Protein AF-A0A1Q9D560-F1 (afdb_monomer_lite)

pLDDT: mean 71.32, std 18.66, range [37.59, 98.19]

Secondary structure (DSSP, 8-state):
---------TT----------SB---STT----S-B--------HHHHHHHHHH-HHHHHHHS-HHHHHHHHHHHHHHHHHHHHHHHHTS-GGG-----SHHHHHHHHHHHHTT-----TT-TTS--TT-SS--HHHHHHHHHHHHHHHHHHHHHHHHHHHHHT----SSTHHHHHHHHHHHHHHHHHHHHHHHHHHHHHHHHHHHHHHHHHHHHHHHHHHHHHHHHHH--S----------HHHHHHHHHHHHHHHHHHHHHHHTT-PPP-PPPPP---S--SSS------------PPP------------PPPS---------------------------

InterPro domains:
  IPR016449 Potassium channel, inwardly rectifying, Kir [PTHR11767] (24-167)
  IPR040445 Potassium channel, inwardly rectifying, transmembrane domain [PF01007] (33-165)

Sequence (344 aa):
MEMVQPMQSPFDVASEGQVKRFIERGRTVAQSTGRINVRRIRTNHHTWWASFWSDPFHSVIHHSTIKIMAFFCASYLFTHLLFSLVYYMVDESCDLQIKSLLDAMYLSLEVGMTIGWGLPGSPYMKQRGARHGCFSGVGIVYLHTLTMSMQNALMIGLIYCRMSRGTSSGPLLAADRVWSGLMDALFYQHLQGLTKEYERLVQEKADLAKLFSDASSVVLHEEAVLDREGAGSVISHKDEVDVHDVQKVLSVRRQTSFARDLEKMNQDEPPNLPKGEHVTKAHRDSLDHGKGEQLDDDTPPDWGRGSTDEENVQPPDSVRAWPWGEAGTKANPETMKAQGGEHG

Radius of gyration: 40.16 Å; chains: 1; bounding box: 110×89×108 Å

Structure (mmCIF, N/CA/C/O backbone):
data_AF-A0A1Q9D560-F1
#
_entry.id   AF-A0A1Q9D560-F1
#
loop_
_atom_site.group_PDB
_atom_site.id
_atom_site.type_symbol
_atom_site.label_atom_id
_atom_site.label_alt_id
_atom_site.label_comp_id
_atom_site.label_asym_id
_atom_site.label_entity_id
_atom_site.label_seq_id
_atom_site.pdbx_PDB_ins_code
_atom_site.Cartn_x
_atom_site.Cartn_y
_atom_site.Cartn_z
_atom_site.occupancy
_atom_site.B_iso_or_equiv
_atom_site.auth_seq_id
_atom_site.auth_comp_id
_atom_site.auth_asym_id
_atom_site.auth_atom_id
_atom_site.pdbx_PDB_model_num
ATOM 1 N N . MET A 1 1 ? -3.355 -43.482 59.350 1.00 46.75 1 MET A N 1
ATOM 2 C CA . MET A 1 1 ? -3.114 -42.504 58.269 1.00 46.75 1 MET A CA 1
ATOM 3 C C . MET A 1 1 ? -4.467 -42.245 57.626 1.00 46.75 1 MET A C 1
ATOM 5 O O . MET A 1 1 ? -4.864 -42.961 56.718 1.00 46.75 1 MET A O 1
ATOM 9 N N . GLU A 1 2 ? -5.242 -41.339 58.222 1.00 44.81 2 GLU A N 1
ATOM 10 C CA . GLU A 1 2 ? -6.565 -40.959 57.720 1.00 44.81 2 GLU A CA 1
ATOM 11 C C . GLU A 1 2 ? -6.395 -39.945 56.591 1.00 44.81 2 GLU A C 1
ATOM 13 O O . GLU A 1 2 ? -5.733 -38.919 56.752 1.00 44.81 2 GLU A O 1
ATOM 18 N N . MET A 1 3 ? -6.955 -40.271 55.428 1.00 49.34 3 MET A N 1
ATOM 19 C CA . MET A 1 3 ? -7.017 -39.379 54.279 1.00 49.34 3 MET A CA 1
ATOM 20 C C . MET A 1 3 ? -8.044 -38.279 54.559 1.00 49.34 3 MET A C 1
ATOM 22 O O . MET A 1 3 ? -9.249 -38.522 54.529 1.00 49.34 3 MET A O 1
ATOM 26 N N . VAL A 1 4 ? -7.553 -37.069 54.826 1.00 66.06 4 VAL A N 1
ATOM 27 C CA . VAL A 1 4 ? -8.362 -35.848 54.894 1.00 66.06 4 VAL A CA 1
ATOM 28 C C . VAL A 1 4 ? -8.895 -35.563 53.491 1.00 66.06 4 VAL A C 1
ATOM 30 O O . VAL A 1 4 ? -8.133 -35.222 52.586 1.00 66.06 4 VAL A O 1
ATOM 33 N N . GLN A 1 5 ? -10.200 -35.752 53.291 1.00 61.09 5 GLN A N 1
ATOM 34 C CA . GLN A 1 5 ? -10.853 -35.395 52.036 1.00 61.09 5 GLN A CA 1
ATOM 35 C C . GLN A 1 5 ? -10.831 -33.867 51.857 1.00 61.09 5 GLN A C 1
ATOM 37 O O . GLN A 1 5 ? -11.140 -33.144 52.809 1.00 61.09 5 GLN A O 1
ATOM 42 N N . PRO A 1 6 ? -10.478 -33.354 50.664 1.00 61.06 6 PRO A N 1
ATOM 43 C CA . PRO A 1 6 ? -10.523 -31.928 50.395 1.00 61.06 6 PRO A CA 1
ATOM 44 C C . PRO A 1 6 ? -11.974 -31.454 50.465 1.00 61.06 6 PRO A C 1
ATOM 46 O O . PRO A 1 6 ? -12.855 -31.965 49.775 1.00 61.06 6 PRO A O 1
ATOM 49 N N . MET A 1 7 ? -12.196 -30.473 51.334 1.00 54.06 7 MET A N 1
ATOM 50 C CA . MET A 1 7 ? -13.447 -29.758 51.532 1.00 54.06 7 MET A CA 1
ATOM 51 C C . MET A 1 7 ? -13.916 -29.187 50.186 1.00 54.06 7 MET A C 1
ATOM 53 O O . MET A 1 7 ? -13.404 -28.174 49.711 1.00 54.06 7 MET A O 1
ATOM 57 N N . GLN A 1 8 ? -14.855 -29.881 49.538 1.00 51.34 8 GLN A N 1
ATOM 58 C CA . GLN A 1 8 ? -15.513 -29.405 48.327 1.00 51.34 8 GLN A CA 1
ATOM 59 C C . GLN A 1 8 ? -16.285 -28.135 48.687 1.00 51.34 8 GLN A C 1
ATOM 61 O O . GLN A 1 8 ? -17.192 -28.162 49.520 1.00 51.34 8 GLN A O 1
ATOM 66 N N . SER A 1 9 ? -15.878 -27.000 48.113 1.00 55.66 9 SER A N 1
ATOM 67 C CA . SER A 1 9 ? -16.533 -25.724 48.380 1.00 55.66 9 SER A CA 1
ATOM 68 C C . SER A 1 9 ? -17.974 -25.773 47.847 1.00 55.66 9 SER A C 1
ATOM 70 O O . SER A 1 9 ? -18.155 -26.079 46.668 1.00 55.66 9 SER A O 1
ATOM 72 N N . PRO A 1 10 ? -18.997 -25.447 48.652 1.00 53.41 10 PRO A N 1
ATOM 73 C CA . PRO A 1 10 ? -20.411 -25.604 48.293 1.00 53.41 10 PRO A CA 1
ATOM 74 C C . PRO A 1 10 ? -20.940 -24.553 47.290 1.00 53.41 10 PRO A C 1
ATOM 76 O O . PRO A 1 10 ? -22.127 -24.244 47.292 1.00 53.41 10 PRO A O 1
ATOM 79 N N . PHE A 1 11 ? -20.085 -23.983 46.435 1.00 58.78 11 PHE A N 1
ATOM 80 C CA . PHE A 1 11 ? -20.454 -22.888 45.526 1.00 58.78 11 PHE A CA 1
ATOM 81 C C . PHE A 1 11 ? -20.628 -23.274 44.055 1.00 58.78 11 PHE A C 1
ATOM 83 O O . PHE A 1 11 ? -20.991 -22.411 43.257 1.00 58.78 11 PHE A O 1
ATOM 90 N N . ASP A 1 12 ? -20.507 -24.551 43.698 1.00 45.66 12 ASP A N 1
ATOM 91 C CA . ASP A 1 12 ? -20.885 -25.033 42.364 1.00 45.66 12 ASP A CA 1
ATOM 92 C C . ASP A 1 12 ? -22.396 -25.319 42.298 1.00 45.66 12 ASP A C 1
ATOM 94 O O . ASP A 1 12 ? -22.854 -26.439 42.069 1.00 45.66 12 ASP A O 1
ATOM 98 N N . VAL A 1 13 ? -23.200 -24.277 42.532 1.00 56.41 13 VAL A N 1
ATOM 99 C CA . VAL A 1 13 ? -24.633 -24.293 42.222 1.00 56.41 13 VAL A CA 1
ATOM 100 C C . VAL A 1 13 ? -24.772 -24.124 40.713 1.00 56.41 13 VAL A C 1
ATOM 102 O O . VAL A 1 13 ? -24.411 -23.091 40.147 1.00 56.41 13 VAL A O 1
ATOM 105 N N . ALA A 1 14 ? -25.288 -25.170 40.075 1.00 46.84 14 ALA A N 1
ATOM 106 C CA . ALA A 1 14 ? -25.633 -25.230 38.665 1.00 46.84 14 ALA A CA 1
ATOM 107 C C . ALA A 1 14 ? -26.315 -23.938 38.169 1.00 46.84 14 ALA A C 1
ATOM 109 O O . ALA A 1 14 ? -27.267 -23.440 38.772 1.00 46.84 14 ALA A O 1
ATOM 110 N N . SER A 1 15 ? -25.830 -23.400 37.044 1.00 51.69 15 SER A N 1
ATOM 111 C CA . SER A 1 15 ? -26.335 -22.176 36.418 1.00 51.69 15 SER A CA 1
ATOM 112 C C . SER A 1 15 ? -27.672 -22.406 35.694 1.00 51.69 15 SER A C 1
ATOM 114 O O . SER A 1 15 ? -27.758 -22.308 34.467 1.00 51.69 15 SER A O 1
ATOM 116 N N . GLU A 1 16 ? -28.737 -22.717 36.425 1.00 52.12 16 GLU A N 1
ATOM 117 C CA . GLU A 1 16 ? -30.092 -22.652 35.879 1.00 52.12 16 GLU A CA 1
ATOM 118 C C . GLU A 1 16 ? -30.563 -21.191 35.840 1.00 52.12 16 GLU A C 1
ATOM 120 O O . GLU A 1 16 ? -30.724 -20.528 36.861 1.00 52.12 16 GLU A O 1
ATOM 125 N N . GLY A 1 17 ? -30.759 -20.670 34.626 1.00 57.41 17 GLY A N 1
ATOM 126 C CA . GLY A 1 17 ? -31.460 -19.407 34.390 1.00 57.41 17 GLY A CA 1
ATOM 127 C C . GLY A 1 17 ? -30.674 -18.154 34.769 1.00 57.41 17 GLY A C 1
ATOM 128 O O . GLY A 1 17 ? -31.117 -17.363 35.600 1.00 57.41 17 GLY A O 1
ATOM 129 N N . GLN A 1 18 ? -29.532 -17.914 34.118 1.00 64.62 18 GLN A N 1
ATOM 130 C CA . GLN A 1 18 ? -28.837 -16.632 34.231 1.00 64.62 18 GLN A CA 1
ATOM 131 C C . GLN A 1 18 ? -29.762 -15.509 33.721 1.00 64.62 18 GLN A C 1
ATOM 133 O O . GLN A 1 18 ? -29.899 -15.273 32.518 1.00 64.62 18 GLN A O 1
ATOM 138 N N . VAL A 1 19 ? -30.454 -14.839 34.645 1.00 72.31 19 VAL A N 1
ATOM 139 C CA . VAL A 1 19 ? -31.323 -13.698 34.346 1.00 72.31 19 VAL A CA 1
ATOM 140 C C . VAL A 1 19 ? -30.488 -12.684 33.569 1.00 72.31 19 VAL A C 1
ATOM 142 O O . VAL A 1 19 ? -29.481 -12.194 34.086 1.00 72.31 19 VAL A O 1
ATOM 145 N N . LYS A 1 20 ? -30.886 -12.370 32.328 1.00 73.62 20 LYS A N 1
ATOM 146 C CA . LYS A 1 20 ? -30.259 -11.305 31.531 1.00 73.62 20 LYS A CA 1
ATOM 147 C C . LYS A 1 20 ? -30.471 -9.974 32.245 1.00 73.62 20 LYS A C 1
ATOM 149 O O . LYS A 1 20 ? -31.481 -9.304 32.063 1.00 73.62 20 LYS A O 1
ATOM 154 N N . ARG A 1 21 ? -29.516 -9.609 33.092 1.00 76.38 21 ARG A N 1
ATOM 155 C CA . ARG A 1 21 ? -29.466 -8.310 33.760 1.00 76.38 21 ARG A CA 1
ATOM 156 C C . ARG A 1 21 ? -28.855 -7.284 32.812 1.00 76.38 21 ARG A C 1
ATOM 158 O O . ARG A 1 21 ? -28.025 -7.617 31.969 1.00 76.38 21 ARG A O 1
ATOM 165 N N . PHE A 1 22 ? -29.256 -6.027 32.987 1.00 82.62 22 PHE A N 1
ATOM 166 C CA . PHE A 1 22 ? -28.703 -4.896 32.239 1.00 82.62 22 PHE A CA 1
ATOM 167 C C . PHE A 1 22 ? -27.190 -4.735 32.475 1.00 82.62 22 PHE A C 1
ATOM 169 O O . PHE A 1 22 ? -26.445 -4.451 31.539 1.00 82.62 22 PHE A O 1
ATOM 176 N N . ILE A 1 23 ? -26.743 -4.976 33.716 1.00 82.94 23 ILE A N 1
ATOM 177 C CA . ILE A 1 23 ? -25.336 -4.961 34.132 1.00 82.94 23 ILE A CA 1
ATOM 178 C C . ILE A 1 23 ? -24.913 -6.382 34.504 1.00 82.94 23 ILE A C 1
ATOM 180 O O . ILE A 1 23 ? -25.491 -6.991 35.410 1.00 82.94 23 ILE A O 1
ATOM 184 N N . GLU A 1 24 ? -23.891 -6.895 33.826 1.00 76.06 24 GLU A N 1
ATOM 185 C CA . GLU A 1 24 ? -23.341 -8.223 34.086 1.00 76.06 24 GLU A CA 1
ATOM 186 C C . GLU A 1 24 ? -22.454 -8.206 35.346 1.00 76.06 24 GLU A C 1
ATOM 188 O O . GLU A 1 24 ? -21.404 -7.558 35.388 1.00 76.06 24 GLU A O 1
ATOM 193 N N . ARG A 1 25 ? -22.889 -8.930 36.385 1.00 76.50 25 ARG A N 1
ATOM 194 C CA . ARG A 1 25 ? -22.175 -9.126 37.659 1.00 76.50 25 ARG A CA 1
ATOM 195 C C . ARG A 1 25 ? -21.707 -10.580 37.745 1.00 76.50 25 ARG A C 1
ATOM 197 O O . ARG A 1 25 ? -22.314 -11.384 38.437 1.00 76.50 25 ARG A O 1
ATOM 204 N N . GLY A 1 26 ? -20.699 -10.926 36.946 1.00 63.44 26 GLY A N 1
ATOM 205 C CA . GLY A 1 26 ? -20.225 -12.308 36.783 1.00 63.44 26 GLY A CA 1
ATOM 206 C C . GLY A 1 26 ? -18.985 -12.680 37.600 1.00 63.44 26 GLY A C 1
ATOM 207 O O . GLY A 1 26 ? -18.525 -13.811 37.506 1.00 63.44 26 GLY A O 1
ATOM 208 N N . ARG A 1 27 ? -18.398 -11.749 38.366 1.00 66.06 27 ARG A N 1
ATOM 209 C CA . ARG A 1 27 ? -17.223 -12.040 39.206 1.00 66.06 27 ARG A CA 1
ATOM 210 C C . ARG A 1 27 ? -17.635 -12.489 40.605 1.00 66.06 27 ARG A C 1
ATOM 212 O O . ARG A 1 27 ? -18.692 -12.097 41.091 1.00 66.06 27 ARG A O 1
ATOM 219 N N . THR A 1 28 ? -16.749 -13.239 41.259 1.00 70.00 28 THR A N 1
ATOM 220 C CA . THR A 1 28 ? -16.878 -13.798 42.620 1.00 70.00 28 THR A CA 1
ATOM 221 C C . THR A 1 28 ? -17.307 -12.792 43.697 1.00 70.00 28 THR A C 1
ATOM 223 O O . THR A 1 28 ? -17.849 -13.195 44.715 1.00 70.00 28 THR A O 1
ATOM 226 N N . VAL A 1 29 ? -17.141 -11.485 43.460 1.00 74.69 29 VAL A N 1
ATOM 227 C CA . VAL A 1 29 ? -17.518 -10.396 44.388 1.00 74.69 29 VAL A CA 1
ATOM 228 C C . VAL A 1 29 ? -18.781 -9.633 43.937 1.00 74.69 29 VAL A C 1
ATOM 230 O O . VAL A 1 29 ? -19.007 -8.495 44.333 1.00 74.69 29 VAL A O 1
ATOM 233 N N . ALA A 1 30 ? -19.591 -10.190 43.027 1.00 68.31 30 ALA A N 1
ATOM 234 C CA . ALA A 1 30 ? -20.739 -9.505 42.410 1.00 68.31 30 ALA A CA 1
ATOM 235 C C . ALA A 1 30 ? -20.397 -8.136 41.772 1.00 68.31 30 ALA A C 1
ATOM 237 O O . ALA A 1 30 ? -21.276 -7.298 41.542 1.00 68.31 30 ALA A O 1
ATOM 238 N N . GLN A 1 31 ? -19.119 -7.905 41.460 1.00 75.44 31 GLN A N 1
ATOM 239 C CA . GLN A 1 31 ? -18.637 -6.662 40.875 1.00 75.44 31 GLN A CA 1
ATOM 240 C C . GLN A 1 31 ? -19.065 -6.582 39.404 1.00 75.44 31 GLN A C 1
ATOM 242 O O . GLN A 1 31 ? -19.044 -7.578 38.673 1.00 75.44 31 GLN A O 1
ATOM 247 N N . SER A 1 32 ? -19.479 -5.389 38.975 1.00 74.62 32 SER A N 1
ATOM 248 C CA . SER A 1 32 ? -19.813 -5.119 37.576 1.00 74.62 32 SER A CA 1
ATOM 249 C C . SER A 1 32 ? -18.589 -5.363 36.696 1.00 74.62 32 SER A C 1
ATOM 251 O O . SER A 1 32 ? -17.511 -4.841 36.969 1.00 74.62 32 SER A O 1
ATOM 253 N N . THR A 1 33 ? -18.759 -6.116 35.612 1.00 72.25 33 THR A N 1
ATOM 254 C CA . THR A 1 33 ? -17.718 -6.282 34.581 1.00 72.25 33 THR A CA 1
ATOM 255 C C . THR A 1 33 ? -17.572 -5.045 33.687 1.00 72.25 33 THR A C 1
ATOM 257 O O . THR A 1 33 ? -16.738 -5.034 32.784 1.00 72.25 33 THR A O 1
ATOM 260 N N . GLY A 1 34 ? -18.414 -4.022 33.885 1.00 78.31 34 GLY A N 1
ATOM 261 C CA . GLY A 1 34 ? -18.509 -2.853 33.010 1.00 78.31 34 GLY A CA 1
ATOM 262 C C . GLY A 1 34 ? -19.207 -3.138 31.676 1.00 78.31 34 GLY A C 1
ATOM 263 O O . GLY A 1 34 ? -19.357 -2.231 30.860 1.00 78.31 34 GLY A O 1
ATOM 264 N N . ARG A 1 35 ? -19.663 -4.375 31.434 1.00 79.69 35 ARG A N 1
ATOM 265 C CA . ARG A 1 35 ? -20.403 -4.738 30.223 1.00 79.69 35 ARG A CA 1
ATOM 266 C C . ARG A 1 35 ? -21.890 -4.462 30.405 1.00 79.69 35 ARG A C 1
ATOM 268 O O . ARG A 1 35 ? -22.545 -5.017 31.288 1.00 79.69 35 ARG A O 1
ATOM 275 N N . ILE A 1 36 ? -22.414 -3.599 29.540 1.00 85.88 36 ILE A N 1
ATOM 276 C CA . ILE A 1 36 ? -23.841 -3.302 29.440 1.00 85.88 36 ILE A CA 1
ATOM 277 C C . ILE A 1 36 ? -24.442 -4.242 28.394 1.00 85.88 36 ILE A C 1
ATOM 279 O O . ILE A 1 36 ? -24.053 -4.214 27.225 1.00 85.88 36 ILE A O 1
ATOM 283 N N . ASN A 1 37 ? -25.410 -5.064 28.797 1.00 84.50 37 ASN A N 1
ATOM 284 C CA . ASN A 1 37 ? -26.075 -6.015 27.906 1.00 84.50 37 ASN A CA 1
ATOM 285 C C . ASN A 1 37 ? -27.245 -5.355 27.157 1.00 84.50 37 ASN A C 1
ATOM 287 O O . ASN A 1 37 ? -28.406 -5.732 27.315 1.00 84.50 37 ASN A O 1
ATOM 291 N N . VAL A 1 38 ? -26.944 -4.330 26.356 1.00 86.62 38 VAL A N 1
ATOM 292 C CA . VAL A 1 38 ? -27.926 -3.660 25.492 1.00 86.62 38 VAL A CA 1
ATOM 293 C C . VAL A 1 38 ? -27.620 -3.998 24.044 1.00 86.62 38 VAL A C 1
ATOM 295 O O . VAL A 1 38 ? -26.653 -3.512 23.457 1.00 86.62 38 VAL A O 1
ATOM 298 N N . ARG A 1 39 ? -28.485 -4.809 23.434 1.00 87.81 39 ARG A N 1
ATOM 299 C CA . ARG A 1 39 ? -28.447 -5.062 21.995 1.00 87.81 39 ARG A CA 1
ATOM 300 C C . ARG A 1 39 ? -29.355 -4.057 21.298 1.00 87.81 39 ARG A C 1
ATOM 302 O O . ARG A 1 39 ? -30.573 -4.143 21.404 1.00 87.81 39 ARG A O 1
ATOM 309 N N . ARG A 1 40 ? -28.771 -3.119 20.550 1.00 86.38 40 ARG A N 1
ATOM 310 C CA . ARG A 1 40 ? -29.550 -2.262 19.646 1.00 86.38 40 ARG A CA 1
ATOM 311 C C . ARG A 1 40 ? -30.047 -3.117 18.478 1.00 86.38 40 ARG A C 1
ATOM 313 O O . ARG A 1 40 ? -29.242 -3.594 17.679 1.00 86.38 40 ARG A O 1
ATOM 320 N N . ILE A 1 41 ? -31.357 -3.335 18.394 1.00 87.50 41 ILE A N 1
ATOM 321 C CA . ILE A 1 41 ? -31.992 -3.985 17.243 1.00 87.50 41 ILE A CA 1
ATOM 322 C C . ILE A 1 41 ? -32.063 -2.931 16.137 1.00 87.50 41 ILE A C 1
ATOM 324 O O . ILE A 1 41 ? -32.831 -1.978 16.228 1.00 87.50 41 ILE A O 1
ATOM 328 N N . ARG A 1 42 ? -31.202 -3.052 15.124 1.00 82.88 42 ARG A N 1
ATOM 329 C CA . ARG A 1 42 ? -31.237 -2.177 13.947 1.00 82.88 42 ARG A CA 1
ATOM 330 C C . ARG A 1 42 ? -32.206 -2.771 12.931 1.00 82.88 42 ARG A C 1
ATOM 332 O O . ARG A 1 42 ? -32.007 -3.902 12.503 1.00 82.88 42 ARG A O 1
ATOM 339 N N . THR A 1 43 ? -33.234 -2.014 12.560 1.00 81.19 43 THR A N 1
ATOM 340 C CA . THR A 1 43 ? -34.288 -2.452 11.631 1.00 81.19 43 THR A CA 1
ATOM 341 C C . THR A 1 43 ? -33.922 -2.261 10.157 1.00 81.19 43 THR A C 1
ATOM 343 O O . THR A 1 43 ? -34.418 -3.014 9.332 1.00 81.19 43 THR A O 1
ATOM 346 N N . ASN A 1 44 ? -33.016 -1.330 9.812 1.00 90.19 44 ASN A N 1
ATOM 347 C CA . ASN A 1 44 ? -32.693 -1.007 8.414 1.00 90.19 44 ASN A CA 1
ATOM 348 C C . ASN A 1 44 ? -31.191 -1.092 8.090 1.00 90.19 44 ASN A C 1
ATOM 350 O O . ASN A 1 44 ? -30.384 -0.314 8.604 1.00 90.19 44 ASN A O 1
ATOM 354 N N . HIS A 1 45 ? -30.824 -1.966 7.148 1.00 86.19 45 HIS A N 1
ATOM 355 C CA . HIS A 1 45 ? -29.449 -2.114 6.645 1.00 86.19 45 HIS A CA 1
ATOM 356 C C . HIS A 1 45 ? -28.911 -0.826 5.991 1.00 86.19 45 HIS A C 1
ATOM 358 O O . HIS A 1 45 ? -27.750 -0.472 6.176 1.00 86.19 45 HIS A O 1
ATOM 364 N N . HIS A 1 46 ? -29.768 -0.063 5.303 1.00 89.81 46 HIS A N 1
ATOM 365 C CA . HIS A 1 46 ? -29.387 1.200 4.658 1.00 89.81 46 HIS A CA 1
ATOM 366 C C . HIS A 1 46 ? -28.904 2.260 5.663 1.00 89.81 46 HIS A C 1
ATOM 368 O O . HIS A 1 46 ? -27.876 2.902 5.461 1.00 89.81 46 HIS A O 1
ATOM 374 N N . THR A 1 47 ? -29.597 2.393 6.802 1.00 87.00 47 THR A N 1
ATOM 375 C CA . THR A 1 47 ? -29.200 3.345 7.857 1.00 87.00 47 THR A CA 1
ATOM 376 C C . THR A 1 47 ? -27.855 3.000 8.495 1.00 87.00 47 THR A C 1
ATOM 378 O O . THR A 1 47 ? -27.170 3.885 9.001 1.00 87.00 47 THR A O 1
ATOM 381 N N . TRP A 1 48 ? -27.445 1.727 8.445 1.00 85.00 48 TRP A N 1
ATOM 382 C CA . TRP A 1 48 ? -26.145 1.310 8.959 1.00 85.00 48 TRP A CA 1
ATOM 383 C C . TRP A 1 48 ? -24.999 1.786 8.066 1.00 85.00 48 TRP A C 1
ATOM 385 O O . TRP A 1 48 ? -24.063 2.398 8.576 1.00 85.00 48 TRP A O 1
ATOM 395 N N . TRP A 1 49 ? -25.103 1.573 6.751 1.00 89.50 49 TRP A N 1
ATOM 396 C CA . TRP A 1 49 ? -24.109 2.069 5.796 1.00 89.50 49 TRP A CA 1
ATOM 397 C C . TRP A 1 49 ? -24.022 3.593 5.810 1.00 89.50 49 TRP A C 1
ATOM 399 O O . TRP A 1 49 ? -22.923 4.135 5.862 1.00 89.50 49 TRP A O 1
ATOM 409 N N . ALA A 1 50 ? -25.161 4.289 5.859 1.00 91.75 50 ALA A N 1
ATOM 410 C CA . ALA A 1 50 ? -25.175 5.748 5.962 1.00 91.75 50 ALA A CA 1
ATOM 411 C C . ALA A 1 50 ? -24.427 6.250 7.213 1.00 91.75 50 ALA A C 1
ATOM 413 O O . ALA A 1 50 ? -23.636 7.184 7.124 1.00 91.75 50 ALA A O 1
ATOM 414 N N . SER A 1 51 ? -24.614 5.586 8.360 1.00 87.19 51 SER A N 1
ATOM 415 C CA . SER A 1 51 ? -23.908 5.932 9.601 1.00 87.19 51 SER A CA 1
ATOM 416 C C . SER A 1 51 ? -22.410 5.604 9.563 1.00 87.19 51 SER A C 1
ATOM 418 O O . SER A 1 51 ? -21.641 6.244 10.274 1.00 87.19 51 SER A O 1
ATOM 420 N N . PHE A 1 52 ? -21.990 4.607 8.779 1.00 89.50 52 PHE A N 1
ATOM 421 C CA . PHE A 1 52 ? -20.570 4.302 8.586 1.00 89.50 52 PHE A CA 1
ATOM 422 C C . PHE A 1 52 ? -19.881 5.405 7.771 1.00 89.50 52 PHE A C 1
ATOM 424 O O . PHE A 1 52 ? -18.796 5.853 8.130 1.00 89.50 52 PHE A O 1
ATOM 431 N N . TRP A 1 53 ? -20.540 5.888 6.715 1.00 94.38 53 TRP A N 1
ATOM 432 C CA . TRP A 1 53 ? -20.009 6.946 5.852 1.00 94.38 53 TRP A CA 1
ATOM 433 C C . TRP A 1 53 ? -20.077 8.345 6.466 1.00 94.38 53 TRP A C 1
ATOM 435 O O . TRP A 1 53 ? -19.271 9.195 6.100 1.00 94.38 53 TRP A O 1
ATOM 445 N N . SER A 1 54 ? -20.988 8.593 7.412 1.00 96.06 54 SER A N 1
ATOM 446 C CA . SER A 1 54 ? -21.035 9.876 8.124 1.00 96.06 54 SER A CA 1
ATOM 447 C C . SER A 1 54 ? -19.850 10.080 9.069 1.00 96.06 54 SER A C 1
ATOM 449 O O . SER A 1 54 ? -19.502 11.217 9.363 1.00 96.06 54 SER A O 1
ATOM 451 N N . ASP A 1 55 ? -19.250 8.991 9.563 1.00 95.19 55 ASP A N 1
ATOM 452 C CA . ASP A 1 55 ? -18.106 9.037 10.477 1.00 95.19 55 ASP A CA 1
ATOM 453 C C . ASP A 1 55 ? -17.171 7.831 10.259 1.00 95.19 55 ASP A C 1
ATOM 455 O O . ASP A 1 55 ? -17.172 6.855 11.031 1.00 95.19 55 ASP A O 1
ATOM 459 N N . PRO A 1 56 ? -16.377 7.861 9.172 1.00 91.81 56 PRO A N 1
ATOM 460 C CA . PRO A 1 56 ? -15.496 6.753 8.829 1.00 91.81 56 PRO A CA 1
ATOM 461 C C . PRO A 1 56 ? -14.373 6.600 9.857 1.00 91.81 56 PRO A C 1
ATOM 463 O O . PRO A 1 56 ? -13.978 5.478 10.171 1.00 91.81 56 PRO A O 1
ATOM 466 N N . PHE A 1 57 ? -13.891 7.705 10.437 1.00 92.00 57 PHE A N 1
ATOM 467 C CA . PHE A 1 57 ? -12.807 7.672 11.413 1.00 92.00 57 PHE A CA 1
ATOM 468 C C . PHE A 1 57 ? -13.222 6.917 12.677 1.00 92.00 57 PHE A C 1
ATOM 470 O O . PHE A 1 57 ? -12.557 5.943 13.046 1.00 92.00 57 PHE A O 1
ATOM 477 N N . HIS A 1 58 ? -14.353 7.280 13.299 1.00 91.62 58 HIS A N 1
ATOM 478 C CA . HIS A 1 58 ? -14.810 6.579 14.501 1.00 91.62 58 HIS A CA 1
ATOM 479 C C . HIS A 1 58 ? -15.167 5.121 14.196 1.00 91.62 58 HIS A C 1
ATOM 481 O O . HIS A 1 58 ? -14.862 4.216 14.978 1.00 91.62 58 HIS A O 1
ATOM 487 N N . SER A 1 59 ? -15.748 4.862 13.026 1.00 92.06 59 SER A N 1
ATOM 488 C CA . SER A 1 59 ? -16.073 3.500 12.602 1.00 92.06 59 SER A CA 1
ATOM 489 C C . SER A 1 59 ? -14.824 2.615 12.491 1.00 92.06 59 SER A C 1
ATOM 491 O O . SER A 1 59 ? -14.809 1.498 13.019 1.00 92.06 59 SER A O 1
ATOM 493 N N . VAL A 1 60 ? -13.745 3.122 11.886 1.00 92.69 60 VAL A N 1
ATOM 494 C CA . VAL A 1 60 ? -12.473 2.396 11.742 1.00 92.69 60 VAL A CA 1
ATOM 495 C C . VAL A 1 60 ? -11.815 2.163 13.101 1.00 92.69 60 VAL A C 1
ATOM 497 O O . VAL A 1 60 ? -11.462 1.027 13.421 1.00 92.69 60 VAL A O 1
ATOM 500 N N . ILE A 1 61 ? -11.710 3.178 13.964 1.00 91.94 61 ILE A N 1
ATOM 501 C CA . ILE A 1 61 ? -11.083 3.002 15.286 1.00 91.94 61 ILE A CA 1
ATOM 502 C C . ILE A 1 61 ? -11.887 2.068 16.201 1.00 91.94 61 ILE A C 1
ATOM 504 O O . ILE A 1 61 ? -11.345 1.557 17.175 1.00 91.94 61 ILE A O 1
ATOM 508 N N . HIS A 1 62 ? -13.167 1.800 15.952 1.00 90.38 62 HIS A N 1
ATOM 509 C CA . HIS A 1 62 ? -13.929 0.833 16.752 1.00 90.38 62 HIS A CA 1
ATOM 510 C C . HIS A 1 62 ? -13.800 -0.617 16.269 1.00 90.38 62 HIS A C 1
ATOM 512 O O . HIS A 1 62 ? -14.160 -1.534 17.010 1.00 90.38 62 HIS A O 1
ATOM 518 N N . HIS A 1 63 ? -13.224 -0.860 15.090 1.00 91.62 63 HIS A N 1
ATOM 519 C CA . HIS A 1 63 ? -12.956 -2.220 14.628 1.00 91.62 63 HIS A CA 1
ATOM 520 C C . HIS A 1 63 ? -11.828 -2.910 15.406 1.00 91.62 63 HIS A C 1
ATOM 522 O O . HIS A 1 63 ? -11.066 -2.278 16.128 1.00 91.62 63 HIS A O 1
ATOM 528 N N . SER A 1 64 ? -11.743 -4.239 15.287 1.00 89.50 64 SER A N 1
ATOM 529 C CA . SER A 1 64 ? -10.640 -5.027 15.852 1.00 89.50 64 SER A CA 1
ATOM 530 C C . SER A 1 64 ? -9.316 -4.643 15.182 1.00 89.50 64 SER A C 1
ATOM 532 O O . SER A 1 64 ? -9.279 -4.502 13.960 1.00 89.50 64 SER A O 1
ATOM 534 N N . THR A 1 65 ? -8.235 -4.532 15.961 1.00 85.81 65 THR A N 1
ATOM 535 C CA . THR A 1 65 ? -6.886 -4.202 15.468 1.00 85.81 65 THR A CA 1
ATOM 536 C C . THR A 1 65 ? -6.436 -5.144 14.350 1.00 85.81 65 THR A C 1
ATOM 538 O O . THR A 1 65 ? -5.908 -4.680 13.348 1.00 85.81 65 THR A O 1
ATOM 541 N N . ILE A 1 66 ? -6.748 -6.443 14.453 1.00 86.31 66 ILE A N 1
ATOM 542 C CA . ILE A 1 66 ? -6.421 -7.443 13.421 1.00 86.31 66 ILE A CA 1
ATOM 543 C C . ILE A 1 66 ? -7.107 -7.108 12.093 1.00 86.31 66 ILE A C 1
ATOM 545 O O . ILE A 1 66 ? -6.488 -7.192 11.039 1.00 86.31 66 ILE A O 1
ATOM 549 N N . LYS A 1 67 ? -8.377 -6.686 12.131 1.00 90.44 67 LYS A N 1
ATOM 550 C CA . LYS A 1 67 ? -9.116 -6.309 10.915 1.00 90.44 67 LYS A CA 1
ATOM 551 C C . LYS A 1 67 ? -8.534 -5.056 10.272 1.00 90.44 67 LYS A C 1
ATOM 553 O O . LYS A 1 67 ? -8.474 -4.981 9.053 1.00 90.44 67 LYS A O 1
ATOM 558 N N . ILE A 1 68 ? -8.100 -4.098 11.088 1.00 92.06 68 ILE A N 1
ATOM 559 C CA . ILE A 1 68 ? -7.469 -2.864 10.609 1.00 92.06 68 ILE A CA 1
ATOM 560 C C . ILE A 1 68 ? -6.112 -3.179 9.983 1.00 92.06 68 ILE A C 1
ATOM 562 O O . ILE A 1 68 ? -5.843 -2.730 8.878 1.00 92.06 68 ILE A O 1
ATOM 566 N N . MET A 1 69 ? -5.293 -4.003 10.637 1.00 89.50 69 MET A N 1
ATOM 567 C CA . MET A 1 69 ? -3.997 -4.415 10.099 1.00 89.50 69 MET A CA 1
ATOM 568 C C . MET A 1 69 ? -4.151 -5.200 8.791 1.00 89.50 69 MET A C 1
ATOM 570 O O . MET A 1 69 ? -3.472 -4.906 7.813 1.00 89.50 69 MET A O 1
ATOM 574 N N . ALA A 1 70 ? -5.094 -6.146 8.738 1.00 90.75 70 ALA A N 1
ATOM 575 C CA . ALA A 1 70 ? -5.408 -6.883 7.516 1.00 90.75 70 ALA A CA 1
ATOM 576 C C . ALA A 1 70 ? -5.886 -5.952 6.389 1.00 90.75 70 ALA A C 1
ATOM 578 O O . ALA A 1 70 ? -5.483 -6.127 5.242 1.00 90.75 70 ALA A O 1
ATOM 579 N N . PHE A 1 71 ? -6.697 -4.940 6.715 1.00 94.38 71 PHE A N 1
ATOM 580 C CA . PHE A 1 71 ? -7.123 -3.916 5.762 1.00 94.38 71 PHE A CA 1
ATOM 581 C C . PHE A 1 71 ? -5.937 -3.112 5.214 1.00 94.38 71 PHE A C 1
ATOM 583 O O . PHE A 1 71 ? -5.828 -2.979 3.999 1.00 94.38 71 PHE A O 1
ATOM 590 N N . PHE A 1 72 ? -5.025 -2.644 6.073 1.00 94.94 72 PHE A N 1
ATOM 591 C CA . PHE A 1 72 ? -3.822 -1.932 5.628 1.00 94.94 72 PHE A CA 1
ATOM 592 C C . PHE A 1 72 ? -2.909 -2.820 4.783 1.00 94.94 72 PHE A C 1
ATOM 594 O O . PHE A 1 72 ? -2.450 -2.395 3.730 1.00 94.94 72 PHE A O 1
ATOM 601 N N . CYS A 1 73 ? -2.682 -4.069 5.189 1.00 94.69 73 CYS A N 1
ATOM 602 C CA . CYS A 1 73 ? -1.907 -5.029 4.403 1.00 94.69 73 CYS A CA 1
ATOM 603 C C . CYS A 1 73 ? -2.514 -5.222 3.002 1.00 94.69 73 CYS A C 1
ATOM 605 O O . CYS A 1 73 ? -1.809 -5.105 2.000 1.00 94.69 73 CYS A O 1
ATOM 607 N N . ALA A 1 74 ? -3.834 -5.415 2.920 1.00 95.94 74 ALA A N 1
ATOM 608 C CA . ALA A 1 74 ? -4.536 -5.514 1.645 1.00 95.94 74 ALA A CA 1
ATOM 609 C C . ALA A 1 74 ? -4.432 -4.221 0.816 1.00 95.94 74 ALA A C 1
ATOM 611 O O . ALA A 1 74 ? -4.220 -4.302 -0.393 1.00 95.94 74 ALA A O 1
ATOM 612 N N . SER A 1 75 ? -4.527 -3.038 1.437 1.00 96.94 75 SER A N 1
ATOM 613 C CA . SER A 1 75 ? -4.372 -1.766 0.723 1.00 96.94 75 SER A CA 1
ATOM 614 C C . SER A 1 75 ? -2.943 -1.545 0.224 1.00 96.94 75 SER A C 1
ATOM 616 O O . SER A 1 75 ? -2.779 -1.033 -0.875 1.00 96.94 75 SER A O 1
ATOM 618 N N . TYR A 1 76 ? -1.908 -1.970 0.961 1.00 96.56 76 TYR A N 1
ATOM 619 C CA . TYR A 1 76 ? -0.512 -1.928 0.491 1.00 96.56 76 TYR A CA 1
ATOM 620 C C . TYR A 1 76 ? -0.325 -2.793 -0.752 1.00 96.56 76 TYR A C 1
ATOM 622 O O . TYR A 1 76 ? 0.178 -2.313 -1.766 1.00 96.56 76 TYR A O 1
ATOM 630 N N . LEU A 1 77 ? -0.778 -4.048 -0.695 1.00 96.62 77 LEU A N 1
ATOM 631 C CA . LEU A 1 77 ? -0.711 -4.959 -1.838 1.00 96.62 77 LEU A CA 1
ATOM 632 C C . LEU A 1 77 ? -1.465 -4.386 -3.043 1.00 96.62 77 LEU A C 1
ATOM 634 O O . LEU A 1 77 ? -0.951 -4.405 -4.158 1.00 96.62 77 LEU A O 1
ATOM 638 N N . PHE A 1 78 ? -2.652 -3.824 -2.815 1.00 97.88 78 PHE A N 1
ATOM 639 C CA . PHE A 1 78 ? -3.443 -3.194 -3.866 1.00 97.88 78 PHE A CA 1
ATOM 640 C C . PHE A 1 78 ? -2.727 -1.996 -4.505 1.00 97.88 78 PHE A C 1
ATOM 642 O O . PHE A 1 78 ? -2.656 -1.928 -5.730 1.00 97.88 78 PHE A O 1
ATOM 649 N N . THR A 1 79 ? -2.151 -1.090 -3.708 1.00 98.06 79 THR A N 1
ATOM 650 C CA . THR A 1 79 ? -1.380 0.060 -4.210 1.00 98.06 79 THR A CA 1
ATOM 651 C C . THR A 1 79 ? -0.198 -0.403 -5.062 1.00 98.06 79 THR A C 1
ATOM 653 O O . THR A 1 79 ? -0.017 0.095 -6.173 1.00 98.06 79 THR A O 1
ATOM 656 N N . HIS A 1 80 ? 0.556 -1.412 -4.613 1.00 97.81 80 HIS A N 1
ATOM 657 C CA . HIS A 1 80 ? 1.679 -1.942 -5.389 1.00 97.81 80 HIS A CA 1
ATOM 658 C C . HIS A 1 80 ? 1.250 -2.590 -6.708 1.00 97.81 80 HIS A C 1
ATOM 660 O O . HIS A 1 80 ? 1.911 -2.369 -7.726 1.00 97.81 80 HIS A O 1
ATOM 666 N N . LEU A 1 81 ? 0.150 -3.349 -6.714 1.00 98.00 81 LEU A N 1
ATOM 667 C CA . LEU A 1 81 ? -0.413 -3.938 -7.933 1.00 98.00 81 LEU A CA 1
ATOM 668 C C . LEU A 1 81 ? -0.905 -2.861 -8.905 1.00 98.00 81 LEU A C 1
ATOM 670 O O . LEU A 1 81 ? -0.641 -2.952 -10.103 1.00 98.00 81 LEU A O 1
ATOM 674 N N . LEU A 1 82 ? -1.571 -1.824 -8.392 1.00 98.19 82 LEU A N 1
ATOM 675 C CA . LEU A 1 82 ? -2.042 -0.697 -9.190 1.00 98.19 82 LEU A CA 1
ATOM 676 C C . LEU A 1 82 ? -0.870 0.030 -9.856 1.00 98.19 82 LEU A C 1
ATOM 678 O O . LEU A 1 82 ? -0.876 0.203 -11.072 1.00 98.19 82 LEU A O 1
ATOM 682 N N . PHE A 1 83 ? 0.155 0.412 -9.089 1.00 98.12 83 PHE A N 1
ATOM 683 C CA . PHE A 1 83 ? 1.323 1.098 -9.647 1.00 98.12 83 PHE A CA 1
ATOM 684 C C . PHE A 1 83 ? 2.168 0.193 -10.545 1.00 98.12 83 PHE A C 1
ATOM 686 O O . PHE A 1 83 ? 2.689 0.681 -11.539 1.00 98.12 83 PHE A O 1
ATOM 693 N N . SER A 1 84 ? 2.242 -1.114 -10.278 1.00 97.44 84 SER A N 1
ATOM 694 C CA . SER A 1 84 ? 2.863 -2.082 -11.194 1.00 97.44 84 SER A CA 1
ATOM 695 C C . SER A 1 84 ? 2.182 -2.075 -12.564 1.00 97.44 84 SER A C 1
ATOM 697 O O . SER A 1 84 ? 2.848 -1.967 -13.592 1.00 97.44 84 SER A O 1
ATOM 699 N N . LEU A 1 85 ? 0.845 -2.093 -12.592 1.00 97.94 85 LEU A N 1
ATOM 700 C CA . LEU A 1 85 ? 0.090 -2.019 -13.841 1.00 97.94 85 LEU A CA 1
ATOM 701 C C . LEU A 1 85 ? 0.278 -0.667 -14.539 1.00 97.94 85 LEU A C 1
ATOM 703 O O . LEU A 1 85 ? 0.424 -0.631 -15.757 1.00 97.94 85 LEU A O 1
ATOM 707 N N . VAL A 1 86 ? 0.333 0.435 -13.784 1.00 97.44 86 VAL A N 1
ATOM 708 C CA . VAL A 1 86 ? 0.645 1.760 -14.341 1.00 97.44 86 VAL A CA 1
ATOM 709 C C . VAL A 1 86 ? 2.044 1.777 -14.959 1.00 97.44 86 VAL A C 1
ATOM 711 O O . VAL A 1 86 ? 2.169 2.230 -16.090 1.00 97.44 86 VAL A O 1
ATOM 714 N N . TYR A 1 87 ? 3.070 1.251 -14.278 1.00 95.94 87 TYR A N 1
ATOM 715 C CA . TYR A 1 87 ? 4.434 1.153 -14.814 1.00 95.94 87 TYR A CA 1
ATOM 716 C C . TYR A 1 87 ? 4.510 0.276 -16.062 1.00 95.94 87 TYR A C 1
ATOM 718 O O . TYR A 1 87 ? 5.211 0.628 -17.003 1.00 95.94 87 TYR A O 1
ATOM 726 N N . TYR A 1 88 ? 3.766 -0.830 -16.092 1.00 96.31 88 TYR A N 1
ATOM 727 C CA . TYR A 1 88 ? 3.697 -1.715 -17.252 1.00 96.31 88 TYR A CA 1
ATOM 728 C C . TYR A 1 88 ? 3.035 -1.052 -18.473 1.00 96.31 88 TYR A C 1
ATOM 730 O O . TYR A 1 88 ? 3.349 -1.400 -19.604 1.00 96.31 88 TYR A O 1
ATOM 738 N N . MET A 1 89 ? 2.139 -0.087 -18.250 1.00 96.25 89 MET A N 1
ATOM 739 C CA . MET A 1 89 ? 1.463 0.676 -19.307 1.00 96.25 89 MET A CA 1
ATOM 740 C C . MET A 1 89 ? 2.223 1.944 -19.728 1.00 96.25 89 MET A C 1
ATOM 742 O O . MET A 1 89 ? 1.751 2.665 -20.610 1.00 96.25 89 MET A O 1
ATOM 746 N N . VAL A 1 90 ? 3.360 2.263 -19.096 1.00 94.25 90 VAL A N 1
ATOM 747 C CA . VAL A 1 90 ? 4.195 3.393 -19.524 1.00 94.25 90 VAL A CA 1
ATOM 748 C C . VAL A 1 90 ? 4.780 3.089 -20.897 1.00 94.25 90 VAL A C 1
ATOM 750 O O . VAL A 1 90 ? 5.259 1.990 -21.152 1.00 94.25 90 VAL A O 1
ATOM 753 N N . ASP A 1 91 ? 4.738 4.092 -21.768 1.00 84.31 91 ASP A N 1
ATOM 754 C CA . ASP A 1 91 ? 5.234 4.004 -23.136 1.00 84.31 91 ASP A CA 1
ATOM 755 C C . ASP A 1 91 ? 6.702 3.538 -23.195 1.00 84.31 91 ASP A C 1
ATOM 757 O O . ASP A 1 91 ? 7.548 3.972 -22.403 1.00 84.31 91 ASP A O 1
ATOM 761 N N . GLU A 1 92 ? 7.005 2.690 -24.180 1.00 85.00 92 GLU A N 1
ATOM 762 C CA . GLU A 1 92 ? 8.340 2.130 -24.434 1.00 85.00 92 GLU A CA 1
ATOM 763 C C . GLU A 1 92 ? 9.377 3.232 -24.689 1.00 85.00 92 GLU A C 1
ATOM 765 O O . GLU A 1 92 ? 10.567 3.048 -24.432 1.00 85.00 92 GLU A O 1
ATOM 770 N N . SER A 1 93 ? 8.924 4.420 -25.107 1.00 84.31 93 SER A N 1
ATOM 771 C CA . SER A 1 93 ? 9.756 5.619 -25.256 1.00 84.31 93 SER A CA 1
ATOM 772 C C . SER A 1 93 ? 10.509 6.029 -23.984 1.00 84.31 93 SER A C 1
ATOM 774 O O . SER A 1 93 ? 11.507 6.747 -24.060 1.00 84.31 93 SER A O 1
ATOM 776 N N . CYS A 1 94 ? 10.044 5.578 -22.820 1.00 84.81 94 CYS A N 1
ATOM 777 C CA . CYS A 1 94 ? 10.623 5.880 -21.519 1.00 84.81 94 CYS A CA 1
ATOM 778 C C . CYS A 1 94 ? 11.774 4.926 -21.125 1.00 84.81 94 CYS A C 1
ATOM 780 O O . CYS A 1 94 ? 12.430 5.173 -20.115 1.00 84.81 94 CYS A O 1
ATOM 782 N N . ASP A 1 95 ? 12.007 3.854 -21.900 1.00 85.88 95 ASP A N 1
ATOM 783 C CA . ASP A 1 95 ? 13.070 2.845 -21.733 1.00 85.88 95 ASP A CA 1
ATOM 784 C C . ASP A 1 95 ? 13.335 2.429 -20.270 1.00 85.88 95 ASP A C 1
ATOM 786 O O . ASP A 1 95 ? 14.472 2.366 -19.804 1.00 85.88 95 ASP A O 1
ATOM 790 N N . LEU A 1 96 ? 12.274 2.124 -19.506 1.00 84.62 96 LEU A N 1
ATOM 791 C CA . LEU A 1 96 ? 12.420 1.602 -18.136 1.00 84.62 96 LEU A CA 1
ATOM 792 C C . LEU A 1 96 ? 12.957 0.160 -18.101 1.00 84.62 96 LEU A C 1
ATOM 794 O O . LEU A 1 96 ? 13.105 -0.403 -17.019 1.00 84.62 96 LEU A O 1
ATOM 798 N N . GLN A 1 97 ? 13.218 -0.455 -19.260 1.00 88.31 97 GLN A N 1
ATOM 799 C CA . GLN A 1 97 ? 13.644 -1.853 -19.398 1.00 88.31 97 GLN A CA 1
ATOM 800 C C . GLN A 1 97 ? 12.695 -2.869 -18.733 1.00 88.31 97 GLN A C 1
ATOM 802 O O . GLN A 1 97 ? 13.095 -3.984 -18.399 1.00 88.31 97 GLN A O 1
ATOM 807 N N . ILE A 1 98 ? 11.421 -2.503 -18.571 1.00 91.94 98 ILE A N 1
ATOM 808 C CA . ILE A 1 98 ? 10.378 -3.372 -18.026 1.00 91.94 98 ILE A CA 1
ATOM 809 C C . ILE A 1 98 ? 9.949 -4.336 -19.132 1.00 91.94 98 ILE A C 1
ATOM 811 O O . ILE A 1 98 ? 9.263 -3.943 -20.072 1.00 91.94 98 ILE A O 1
ATOM 815 N N . LYS A 1 99 ? 10.362 -5.602 -19.034 1.00 93.12 99 LYS A N 1
ATOM 816 C CA . LYS A 1 99 ? 10.017 -6.635 -20.029 1.00 93.12 99 LYS A CA 1
ATOM 817 C C . LYS A 1 99 ? 8.783 -7.429 -19.624 1.00 93.12 99 LYS A C 1
ATOM 819 O O . LYS A 1 99 ? 8.093 -7.987 -20.474 1.00 93.12 99 LYS A O 1
ATOM 824 N N . SER A 1 100 ? 8.510 -7.498 -18.326 1.00 95.31 100 SER A N 1
ATOM 825 C CA . SER A 1 100 ? 7.409 -8.265 -17.761 1.00 95.31 100 SER A CA 1
ATOM 826 C C . SER A 1 100 ? 6.663 -7.483 -16.679 1.00 95.31 100 SER A C 1
ATOM 828 O O . SER A 1 100 ? 7.204 -6.577 -16.046 1.00 95.31 100 SER A O 1
ATOM 830 N N . LEU A 1 101 ? 5.413 -7.876 -16.414 1.00 95.44 101 LEU A N 1
ATOM 831 C CA . LEU A 1 101 ? 4.634 -7.347 -15.287 1.00 95.44 101 LEU A CA 1
ATOM 832 C C . LEU A 1 101 ? 5.332 -7.593 -13.936 1.00 95.44 101 LEU A C 1
ATOM 834 O O . LEU A 1 101 ? 5.147 -6.843 -12.983 1.00 95.44 101 LEU A O 1
ATOM 838 N N . LEU A 1 102 ? 6.144 -8.647 -13.857 1.00 94.62 102 LEU A N 1
ATOM 839 C CA . LEU A 1 102 ? 6.903 -8.997 -12.665 1.00 94.62 102 LEU A CA 1
ATOM 840 C C . LEU A 1 102 ? 8.049 -7.998 -12.426 1.00 94.62 102 LEU A C 1
ATOM 842 O O . LEU A 1 102 ? 8.228 -7.557 -11.292 1.00 94.62 102 LEU A O 1
ATOM 846 N N . ASP A 1 103 ? 8.728 -7.542 -13.484 1.00 94.12 103 ASP A N 1
ATOM 847 C CA . ASP A 1 103 ? 9.720 -6.456 -13.399 1.00 94.12 103 ASP A CA 1
ATOM 848 C C . ASP A 1 103 ? 9.062 -5.140 -12.952 1.00 94.12 103 ASP A C 1
ATOM 850 O O . ASP A 1 103 ? 9.580 -4.439 -12.083 1.00 94.1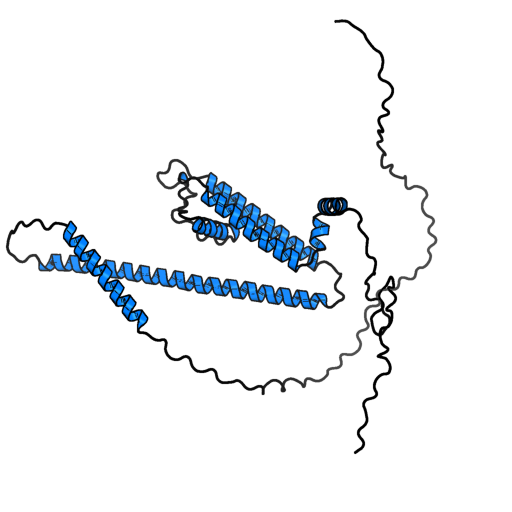2 103 ASP A O 1
ATOM 854 N N . ALA A 1 104 ? 7.872 -4.835 -13.485 1.00 95.75 104 ALA A N 1
ATOM 855 C CA . ALA A 1 104 ? 7.089 -3.669 -13.069 1.00 95.75 104 ALA A CA 1
ATOM 856 C C . ALA A 1 104 ? 6.660 -3.753 -11.593 1.00 95.75 104 ALA A C 1
ATOM 858 O O . ALA A 1 104 ? 6.631 -2.744 -10.882 1.00 95.75 104 ALA A O 1
ATOM 859 N N . MET A 1 105 ? 6.356 -4.962 -11.108 1.00 96.19 105 MET A N 1
ATOM 860 C CA . MET A 1 105 ? 6.016 -5.203 -9.707 1.00 96.19 105 MET A CA 1
ATOM 861 C C . MET A 1 105 ? 7.225 -5.001 -8.795 1.00 96.19 105 MET A C 1
ATOM 863 O O . MET A 1 105 ? 7.076 -4.376 -7.745 1.00 96.19 105 MET A O 1
ATOM 867 N N . TYR A 1 106 ? 8.412 -5.461 -9.199 1.00 95.00 106 TYR A N 1
ATOM 868 C CA . TYR A 1 106 ? 9.646 -5.173 -8.467 1.00 95.00 106 TYR A CA 1
ATOM 869 C C . TYR A 1 106 ? 9.933 -3.677 -8.417 1.00 95.00 106 TYR A C 1
ATOM 871 O O . TYR A 1 106 ? 10.142 -3.153 -7.326 1.00 95.00 106 TYR A O 1
ATOM 879 N N . LEU A 1 107 ? 9.824 -2.968 -9.544 1.00 95.00 107 LEU A N 1
ATOM 880 C CA . LEU A 1 107 ? 9.987 -1.514 -9.566 1.00 95.00 107 LEU A CA 1
ATOM 881 C C . LEU A 1 107 ? 8.984 -0.815 -8.633 1.00 95.00 107 LEU A C 1
ATOM 883 O O . LEU A 1 107 ? 9.341 0.100 -7.891 1.00 95.00 107 LEU A O 1
ATOM 887 N N . SER A 1 108 ? 7.729 -1.267 -8.627 1.00 96.94 108 SER A N 1
ATOM 888 C CA . SER A 1 108 ? 6.700 -0.757 -7.719 1.00 96.94 108 SER A CA 1
ATOM 889 C C . SER A 1 108 ? 7.072 -0.975 -6.245 1.00 96.94 108 SER A C 1
ATOM 891 O O . SER A 1 108 ? 6.947 -0.060 -5.429 1.00 96.94 108 SER A O 1
ATOM 893 N N . LEU A 1 109 ? 7.573 -2.157 -5.889 1.00 96.12 109 LEU A N 1
ATOM 894 C CA . LEU A 1 109 ? 8.041 -2.446 -4.532 1.00 96.12 109 LEU A CA 1
ATOM 895 C C . LEU A 1 109 ? 9.258 -1.593 -4.154 1.00 96.12 109 LEU A C 1
ATOM 897 O O . LEU A 1 109 ? 9.272 -1.016 -3.071 1.00 96.12 109 LEU A O 1
ATOM 901 N N . GLU A 1 110 ? 10.241 -1.453 -5.042 1.00 94.88 110 GLU A N 1
ATOM 902 C CA . GLU A 1 110 ? 11.444 -0.647 -4.807 1.00 94.88 110 GLU A CA 1
ATOM 903 C C . GLU A 1 110 ? 11.123 0.820 -4.532 1.00 94.88 110 GLU A C 1
ATOM 905 O O . GLU A 1 110 ? 11.681 1.412 -3.603 1.00 94.88 110 GLU A O 1
ATOM 910 N N . VAL A 1 111 ? 10.218 1.398 -5.327 1.00 95.56 111 VAL A N 1
ATOM 911 C CA . VAL A 1 111 ? 9.782 2.789 -5.179 1.00 95.56 111 VAL A CA 1
ATOM 912 C C . VAL A 1 111 ? 8.931 2.952 -3.924 1.00 95.56 111 VAL A C 1
ATOM 914 O O . VAL A 1 111 ? 9.194 3.844 -3.119 1.00 95.56 111 VAL A O 1
ATOM 917 N N . GLY A 1 112 ? 7.925 2.096 -3.727 1.00 95.56 112 GLY A N 1
ATOM 918 C CA . GLY A 1 112 ? 6.991 2.243 -2.613 1.00 95.56 112 GLY A CA 1
ATOM 919 C C . GLY A 1 112 ? 7.615 1.953 -1.245 1.00 95.56 112 GLY A C 1
ATOM 920 O O . GLY A 1 112 ? 7.249 2.598 -0.265 1.00 95.56 112 GLY A O 1
ATOM 921 N N . MET A 1 113 ? 8.597 1.049 -1.180 1.00 94.81 113 MET A N 1
ATOM 922 C CA . MET A 1 113 ? 9.373 0.761 0.034 1.00 94.81 113 MET A CA 1
ATOM 923 C C . MET A 1 113 ? 10.607 1.656 0.183 1.00 94.81 113 MET A C 1
ATOM 925 O O . MET A 1 113 ? 11.355 1.511 1.149 1.00 94.81 113 MET A O 1
ATOM 929 N N . THR A 1 114 ? 10.831 2.592 -0.744 1.00 94.75 114 THR A N 1
ATOM 930 C CA . THR A 1 114 ? 11.973 3.521 -0.741 1.00 94.75 114 THR A CA 1
ATOM 931 C C . THR A 1 114 ? 13.344 2.829 -0.700 1.00 94.75 114 THR A C 1
ATOM 933 O O . THR A 1 114 ? 14.303 3.387 -0.179 1.00 94.75 114 THR A O 1
ATOM 936 N N . ILE A 1 115 ? 13.447 1.615 -1.255 1.00 93.56 115 ILE A N 1
ATOM 937 C CA . ILE A 1 115 ? 14.708 0.855 -1.308 1.00 93.56 115 ILE A CA 1
ATOM 938 C C . ILE A 1 115 ? 15.642 1.480 -2.348 1.00 93.56 115 ILE A C 1
ATOM 940 O O . ILE A 1 115 ? 16.805 1.743 -2.061 1.00 93.56 115 ILE A O 1
ATOM 944 N N . GLY A 1 116 ? 15.110 1.754 -3.544 1.00 87.56 116 GLY A N 1
ATOM 945 C CA . GLY A 1 116 ? 15.804 2.530 -4.570 1.00 87.56 116 GLY A CA 1
ATOM 946 C C . GLY A 1 116 ? 17.095 1.905 -5.111 1.00 87.56 116 GLY A C 1
ATOM 947 O O . GLY A 1 116 ? 18.092 2.613 -5.216 1.00 87.56 116 GLY A O 1
ATOM 948 N N . TRP A 1 117 ? 17.083 0.626 -5.515 1.00 84.25 117 TRP A N 1
ATOM 949 C CA . TRP A 1 117 ? 18.233 -0.010 -6.193 1.00 84.25 117 TRP A CA 1
ATOM 950 C C . TRP A 1 117 ? 18.658 0.724 -7.472 1.00 84.25 117 TRP A C 1
ATOM 952 O O . TRP A 1 117 ? 19.827 0.696 -7.856 1.00 84.25 117 TRP A O 1
ATOM 962 N N . GLY A 1 118 ? 17.714 1.442 -8.080 1.00 81.12 118 GLY A N 1
ATOM 963 C CA . GLY A 1 118 ? 17.938 2.254 -9.262 1.00 81.12 118 GLY A CA 1
ATOM 964 C C . GLY A 1 118 ? 17.800 1.431 -10.536 1.00 81.12 118 GLY A C 1
ATOM 965 O O . GLY A 1 118 ? 18.180 0.266 -10.607 1.00 81.12 118 GLY A O 1
ATOM 966 N N . LEU A 1 119 ? 17.248 2.061 -11.571 1.00 81.75 119 LEU A N 1
ATOM 967 C CA . LEU A 1 119 ? 17.181 1.454 -12.895 1.00 81.75 119 LEU A CA 1
ATOM 968 C C . LEU A 1 119 ? 18.535 1.617 -13.600 1.00 81.75 119 LEU A C 1
ATOM 970 O O . LEU A 1 119 ? 19.112 2.716 -13.564 1.00 81.75 119 LEU A O 1
ATOM 974 N N . PRO A 1 120 ? 19.044 0.573 -14.275 1.00 77.25 120 PRO A N 1
ATOM 975 C CA . PRO A 1 120 ? 20.226 0.709 -15.112 1.00 77.25 120 PRO A CA 1
ATOM 976 C C . PRO A 1 120 ? 19.984 1.781 -16.185 1.00 77.25 120 PRO A C 1
ATOM 978 O O . PRO A 1 120 ? 18.919 1.852 -16.789 1.00 77.25 120 PRO A O 1
ATOM 981 N N . GLY A 1 121 ? 20.974 2.646 -16.418 1.00 72.06 121 GLY A N 1
ATOM 982 C CA . GLY A 1 121 ? 20.921 3.631 -17.505 1.00 72.06 121 GLY A CA 1
ATOM 983 C C . GLY A 1 121 ? 20.201 4.953 -17.205 1.00 72.06 121 GLY A C 1
ATOM 984 O O . GLY A 1 121 ? 20.024 5.744 -18.129 1.00 72.06 121 GLY A O 1
ATOM 985 N N . SER A 1 122 ? 19.835 5.239 -15.948 1.00 72.31 122 SER A N 1
ATOM 986 C CA . SER A 1 122 ? 19.216 6.512 -15.522 1.00 72.31 122 SER A CA 1
ATOM 987 C C . SER A 1 122 ? 18.094 7.008 -16.464 1.00 72.31 122 SER A C 1
ATOM 989 O O . SER A 1 122 ? 18.198 8.121 -16.987 1.00 72.31 122 SER A O 1
ATOM 991 N N . PRO A 1 123 ? 17.021 6.226 -16.688 1.00 71.56 123 PRO A N 1
ATOM 992 C CA . PRO A 1 123 ? 15.992 6.525 -17.699 1.00 71.56 123 PRO A CA 1
ATOM 993 C C . PRO A 1 123 ? 15.253 7.855 -17.459 1.00 71.56 123 PRO A C 1
ATOM 995 O O . PRO A 1 123 ? 14.731 8.484 -18.377 1.00 71.56 123 PRO A O 1
ATOM 998 N N . TYR A 1 124 ? 15.247 8.332 -16.214 1.00 74.75 124 TYR A N 1
ATOM 999 C CA . TYR A 1 124 ? 14.609 9.590 -15.823 1.00 74.75 124 TYR A CA 1
ATOM 1000 C C . TYR A 1 124 ? 15.414 10.835 -16.207 1.00 74.75 124 TYR A C 1
ATOM 1002 O O . TYR A 1 124 ? 14.852 11.921 -16.362 1.00 74.75 124 TYR A O 1
ATOM 1010 N N . MET A 1 125 ? 16.736 10.705 -16.334 1.00 71.44 125 MET A N 1
ATOM 1011 C CA . MET A 1 125 ? 17.609 11.811 -16.704 1.00 71.44 125 MET A CA 1
ATOM 1012 C C . MET A 1 125 ? 17.839 11.801 -18.208 1.00 71.44 125 MET A C 1
ATOM 1014 O O . MET A 1 125 ? 17.906 10.754 -18.843 1.00 71.44 125 MET A O 1
ATOM 1018 N N . LYS A 1 126 ? 17.975 12.993 -18.794 1.00 68.56 126 LYS A N 1
ATOM 1019 C CA . LYS A 1 126 ? 18.274 13.145 -20.217 1.00 68.56 126 LYS A CA 1
ATOM 1020 C C . LYS A 1 126 ? 19.591 12.427 -20.538 1.00 68.56 126 LYS A C 1
ATOM 1022 O O . LYS A 1 126 ? 20.665 12.969 -20.275 1.00 68.56 126 LYS A O 1
ATOM 1027 N N . GLN A 1 127 ? 19.513 11.226 -21.112 1.00 68.25 127 GLN A N 1
ATOM 1028 C CA . GLN A 1 127 ? 20.690 10.541 -21.635 1.00 68.25 127 GLN A CA 1
ATOM 1029 C C . GLN A 1 127 ? 21.328 11.390 -22.741 1.00 68.25 127 GLN A C 1
ATOM 1031 O O . GLN A 1 127 ? 20.648 12.083 -23.507 1.00 68.25 127 GLN A O 1
ATOM 1036 N N . ARG A 1 128 ? 22.661 11.355 -22.813 1.00 57.12 128 ARG A N 1
ATOM 1037 C CA . ARG A 1 128 ? 23.468 12.098 -23.789 1.00 57.12 128 ARG A CA 1
ATOM 1038 C C . ARG A 1 128 ? 23.074 11.663 -25.211 1.00 57.12 128 ARG A C 1
ATOM 1040 O O . ARG A 1 128 ? 23.534 10.639 -25.691 1.00 57.12 128 ARG A O 1
ATOM 1047 N N . GLY A 1 129 ? 22.204 12.434 -25.867 1.00 70.56 129 GLY A N 1
ATOM 1048 C CA . GLY A 1 129 ? 21.735 12.176 -27.238 1.00 70.56 129 GLY A CA 1
ATOM 1049 C C . GLY A 1 129 ? 20.220 12.003 -27.388 1.00 70.56 129 GLY A C 1
ATOM 1050 O O . GLY A 1 129 ? 19.700 12.244 -28.476 1.00 70.56 129 GLY A O 1
ATOM 1051 N N . ALA A 1 130 ? 19.486 11.698 -26.313 1.00 70.31 130 ALA A N 1
ATOM 1052 C CA . ALA A 1 130 ? 18.024 11.691 -26.335 1.00 70.31 130 ALA A CA 1
ATOM 1053 C C . ALA A 1 130 ? 17.488 13.134 -26.259 1.00 70.31 130 ALA A C 1
ATOM 1055 O O . ALA A 1 130 ? 17.912 13.936 -25.417 1.00 70.31 130 ALA A O 1
ATOM 1056 N N . ARG A 1 131 ? 16.567 13.506 -27.161 1.00 60.94 131 ARG A N 1
ATOM 1057 C CA . ARG A 1 131 ? 16.050 14.887 -27.236 1.00 60.94 131 ARG A CA 1
ATOM 1058 C C . ARG A 1 131 ? 15.249 15.288 -25.991 1.00 60.94 131 ARG A C 1
ATOM 1060 O O . ARG A 1 131 ? 15.347 16.450 -25.590 1.00 60.94 131 ARG A O 1
ATOM 1067 N N . HIS A 1 132 ? 14.559 14.350 -25.335 1.00 71.00 132 HIS A N 1
ATOM 1068 C CA . HIS A 1 132 ? 13.713 14.615 -24.167 1.00 71.00 132 HIS A CA 1
ATOM 1069 C C . HIS A 1 132 ? 13.846 13.502 -23.119 1.00 71.00 132 HIS A C 1
ATOM 1071 O O . HIS A 1 132 ? 13.912 12.332 -23.475 1.00 71.00 132 HIS A O 1
ATOM 1077 N N . GLY A 1 133 ? 13.915 13.882 -21.839 1.00 77.75 133 GLY A N 1
ATOM 1078 C CA . GLY A 1 133 ? 13.776 12.938 -20.729 1.00 77.75 133 GLY A CA 1
ATOM 1079 C C . GLY A 1 133 ? 12.309 12.566 -20.530 1.00 77.75 133 GLY A C 1
ATOM 1080 O O . GLY A 1 133 ? 11.412 13.350 -20.856 1.00 77.75 133 GLY A O 1
ATOM 1081 N N . CYS A 1 134 ? 12.064 11.379 -19.990 1.00 86.75 134 CYS A N 1
ATOM 1082 C CA . CYS A 1 134 ? 10.716 10.888 -19.766 1.00 86.75 134 CYS A CA 1
ATOM 1083 C C . CYS A 1 134 ? 10.111 11.475 -18.476 1.00 86.75 134 CYS A C 1
ATOM 1085 O O . CYS A 1 134 ? 10.203 10.907 -17.387 1.00 86.75 134 CYS A O 1
ATOM 1087 N N . PHE A 1 135 ? 9.474 12.644 -18.597 1.00 88.38 135 PHE A N 1
ATOM 1088 C CA . PHE A 1 135 ? 8.803 13.305 -17.469 1.00 88.38 135 PHE A CA 1
ATOM 1089 C C . PHE A 1 135 ? 7.592 12.526 -16.940 1.00 88.38 135 PHE A C 1
ATOM 1091 O O . PHE A 1 135 ? 7.268 12.642 -15.758 1.00 88.38 135 PHE A O 1
ATOM 1098 N N . SER A 1 136 ? 6.938 11.717 -17.780 1.00 90.00 136 SER A N 1
ATOM 1099 C CA . SER A 1 136 ? 5.810 10.876 -17.362 1.00 90.00 136 SER A CA 1
ATOM 1100 C C . SER A 1 136 ? 6.234 9.853 -16.305 1.00 90.00 136 SER A C 1
ATOM 1102 O O . SER A 1 136 ? 5.563 9.736 -15.281 1.00 90.00 136 SER A O 1
ATOM 1104 N N . GLY A 1 137 ? 7.384 9.194 -16.485 1.00 90.38 137 GLY A N 1
ATOM 1105 C CA . GLY A 1 137 ? 7.938 8.259 -15.501 1.00 90.38 137 GLY A CA 1
ATOM 1106 C C . GLY A 1 137 ? 8.214 8.924 -14.150 1.00 90.38 137 GLY A C 1
ATOM 1107 O O . GLY A 1 137 ? 7.815 8.402 -13.109 1.00 90.38 137 GLY A O 1
ATOM 1108 N N . VAL A 1 138 ? 8.810 10.123 -14.160 1.00 91.94 138 VAL A N 1
ATOM 1109 C CA . VAL A 1 138 ? 9.062 10.909 -12.937 1.00 91.94 138 VAL A CA 1
ATOM 1110 C C . VAL A 1 138 ? 7.754 11.267 -12.227 1.00 91.94 138 VAL A C 1
ATOM 1112 O O . VAL A 1 138 ? 7.654 11.120 -11.009 1.00 91.94 138 VAL A O 1
ATOM 1115 N N . GLY A 1 139 ? 6.733 11.690 -12.977 1.00 94.25 139 GLY A N 1
ATOM 1116 C CA . GLY A 1 139 ? 5.415 12.003 -12.424 1.00 94.25 139 GLY A CA 1
ATOM 1117 C C . GLY A 1 139 ? 4.760 10.802 -11.739 1.00 94.25 139 GLY A C 1
ATOM 1118 O O . GLY A 1 139 ? 4.230 10.938 -10.637 1.00 94.25 139 GLY A O 1
ATOM 1119 N N . ILE A 1 140 ? 4.852 9.614 -12.343 1.00 95.69 140 ILE A N 1
ATOM 1120 C CA . ILE A 1 140 ? 4.297 8.377 -11.771 1.00 95.69 140 ILE A CA 1
ATOM 1121 C C . ILE A 1 140 ? 5.033 7.994 -10.485 1.00 95.69 140 ILE A C 1
ATOM 1123 O O . ILE A 1 140 ? 4.384 7.713 -9.480 1.00 95.69 140 ILE A O 1
ATOM 1127 N N . VAL A 1 141 ? 6.370 8.035 -10.477 1.00 95.12 141 VAL A N 1
ATOM 1128 C CA . VAL A 1 141 ? 7.180 7.774 -9.270 1.00 95.12 141 VAL A CA 1
ATOM 1129 C C . VAL A 1 141 ? 6.828 8.753 -8.145 1.00 95.12 141 VAL A C 1
ATOM 1131 O O . VAL A 1 141 ? 6.666 8.349 -6.992 1.00 95.12 141 VAL A O 1
ATOM 1134 N N . TYR A 1 142 ? 6.636 10.032 -8.466 1.00 96.44 142 TYR A N 1
ATOM 1135 C CA . TYR A 1 142 ? 6.238 11.040 -7.486 1.00 96.44 142 TYR A CA 1
ATOM 1136 C C . TYR A 1 142 ? 4.841 10.767 -6.901 1.00 96.44 142 TYR A C 1
ATOM 1138 O O . TYR A 1 142 ? 4.661 10.764 -5.685 1.00 96.44 142 TYR A O 1
ATOM 1146 N N . LEU A 1 143 ? 3.851 10.453 -7.741 1.00 97.56 143 LEU A N 1
ATOM 1147 C CA . LEU A 1 143 ? 2.510 10.080 -7.271 1.00 97.56 143 LEU A CA 1
ATOM 1148 C C . LEU A 1 143 ? 2.520 8.796 -6.431 1.00 97.56 143 LEU A C 1
ATOM 1150 O O . LEU A 1 143 ? 1.796 8.701 -5.435 1.00 97.56 143 LEU A O 1
ATOM 1154 N N . HIS A 1 144 ? 3.358 7.828 -6.797 1.00 97.62 144 HIS A N 1
ATOM 1155 C CA . HIS A 1 144 ? 3.511 6.580 -6.062 1.00 97.62 144 HIS A CA 1
ATOM 1156 C C . HIS A 1 144 ? 4.066 6.817 -4.655 1.00 97.62 144 HIS A C 1
ATOM 1158 O O . HIS A 1 144 ? 3.466 6.395 -3.663 1.00 97.62 144 HIS A O 1
ATOM 1164 N N . THR A 1 145 ? 5.165 7.565 -4.558 1.00 96.88 145 THR A N 1
ATOM 1165 C CA . THR A 1 145 ? 5.796 7.917 -3.276 1.00 96.88 145 THR A CA 1
ATOM 1166 C C . THR A 1 145 ? 4.882 8.761 -2.385 1.00 96.88 145 THR A C 1
ATOM 1168 O O . THR A 1 145 ? 4.812 8.509 -1.180 1.00 96.88 145 THR A O 1
ATOM 1171 N N . LEU A 1 146 ? 4.113 9.701 -2.951 1.00 97.50 146 LEU A N 1
ATOM 1172 C CA . LEU A 1 146 ? 3.088 10.449 -2.213 1.00 97.50 146 LEU A CA 1
ATOM 1173 C C . LEU A 1 146 ? 1.991 9.534 -1.660 1.00 97.50 146 LEU A C 1
ATOM 1175 O O . LEU A 1 146 ? 1.655 9.629 -0.480 1.00 97.50 146 LEU A O 1
ATOM 1179 N N . THR A 1 147 ? 1.463 8.626 -2.483 1.00 97.81 147 THR A N 1
ATOM 1180 C CA . THR A 1 147 ? 0.396 7.697 -2.071 1.00 97.81 147 THR A CA 1
ATOM 1181 C C . THR A 1 147 ? 0.860 6.803 -0.921 1.00 97.81 147 THR A C 1
ATOM 1183 O O . THR A 1 147 ? 0.171 6.685 0.094 1.00 97.81 147 THR A O 1
ATOM 1186 N N . MET A 1 148 ? 2.065 6.238 -1.032 1.00 97.50 148 MET A N 1
ATOM 1187 C CA . MET A 1 148 ? 2.660 5.408 0.019 1.00 97.50 148 MET A CA 1
ATOM 1188 C C . MET A 1 148 ? 2.937 6.207 1.297 1.00 97.50 148 MET A C 1
ATOM 1190 O O . MET A 1 148 ? 2.645 5.736 2.396 1.00 97.50 148 MET A O 1
ATOM 1194 N N . SER A 1 14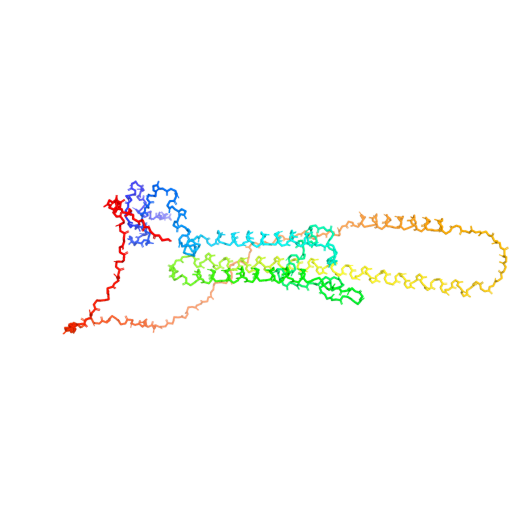9 ? 3.405 7.452 1.174 1.00 96.38 149 SER A N 1
ATOM 1195 C CA . SER A 1 149 ? 3.617 8.341 2.324 1.00 96.38 149 SER A CA 1
ATOM 1196 C C . SER A 1 149 ? 2.309 8.661 3.055 1.00 96.38 149 SER A C 1
ATOM 1198 O O . SER A 1 149 ? 2.264 8.609 4.285 1.00 96.38 149 SER A O 1
ATOM 1200 N N . MET A 1 150 ? 1.223 8.932 2.321 1.00 97.31 150 MET A N 1
ATOM 1201 C CA . MET A 1 150 ? -0.105 9.143 2.911 1.00 97.31 150 MET A CA 1
ATOM 1202 C C . MET A 1 150 ? -0.610 7.886 3.628 1.00 97.31 150 MET A C 1
ATOM 1204 O O . MET A 1 150 ? -1.120 7.980 4.744 1.00 97.31 150 MET A O 1
ATOM 1208 N N . GLN A 1 151 ? -0.435 6.706 3.029 1.00 96.56 151 GLN A N 1
ATOM 1209 C CA . GLN A 1 151 ? -0.846 5.439 3.634 1.00 96.56 151 GLN A CA 1
ATOM 1210 C C . GLN A 1 151 ? -0.055 5.129 4.916 1.00 96.56 151 GLN A C 1
ATOM 1212 O O . GLN A 1 151 ? -0.660 4.770 5.930 1.00 96.56 151 GLN A O 1
ATOM 1217 N N . ASN A 1 152 ? 1.263 5.357 4.910 1.00 94.50 152 ASN A N 1
ATOM 1218 C CA . ASN A 1 152 ? 2.122 5.235 6.092 1.00 94.50 152 ASN A CA 1
ATOM 1219 C C . ASN A 1 152 ? 1.662 6.178 7.217 1.00 94.50 152 ASN A C 1
ATOM 1221 O O . ASN A 1 152 ? 1.507 5.750 8.362 1.00 94.50 152 ASN A O 1
ATOM 1225 N N . ALA A 1 153 ? 1.390 7.447 6.894 1.00 96.25 153 ALA A N 1
ATOM 1226 C CA . ALA A 1 153 ? 0.921 8.433 7.866 1.00 96.25 153 ALA A CA 1
ATOM 1227 C C . ALA A 1 153 ? -0.439 8.046 8.476 1.00 96.25 153 ALA A C 1
ATOM 1229 O O . ALA A 1 153 ? -0.617 8.129 9.693 1.00 96.25 153 ALA A O 1
ATOM 1230 N N . LEU A 1 154 ? -1.379 7.566 7.654 1.00 95.69 154 LEU A N 1
ATOM 1231 C CA . LEU A 1 154 ? -2.682 7.075 8.117 1.00 95.69 154 LEU A CA 1
ATOM 1232 C C . LEU A 1 154 ? -2.546 5.859 9.039 1.00 95.69 154 LEU A C 1
ATOM 1234 O O . LEU A 1 154 ? -3.214 5.796 10.074 1.00 95.69 154 LEU A O 1
ATOM 1238 N N . MET A 1 155 ? -1.675 4.911 8.691 1.00 94.88 155 MET A N 1
ATOM 1239 C CA . MET A 1 155 ? -1.422 3.723 9.504 1.00 94.88 155 MET A CA 1
ATOM 1240 C C . MET A 1 155 ? -0.858 4.105 10.880 1.00 94.88 155 MET A C 1
ATOM 1242 O O . MET A 1 155 ? -1.405 3.688 11.903 1.00 94.88 155 MET A O 1
ATOM 1246 N N . ILE A 1 156 ? 0.184 4.944 10.916 1.00 92.31 156 ILE A N 1
ATOM 1247 C CA . ILE A 1 156 ? 0.806 5.408 12.166 1.00 92.31 156 ILE A CA 1
ATOM 1248 C C . ILE A 1 156 ? -0.212 6.173 13.021 1.00 92.31 156 ILE A C 1
ATOM 1250 O O . ILE A 1 156 ? -0.342 5.892 14.212 1.00 92.31 156 ILE A O 1
ATOM 1254 N N . GLY A 1 157 ? -0.981 7.087 12.419 1.00 94.12 157 GLY A N 1
ATOM 1255 C CA . GLY A 1 157 ? -2.004 7.861 13.125 1.00 94.12 157 GLY A CA 1
ATOM 1256 C C . GLY A 1 157 ? -3.090 6.983 13.751 1.00 94.12 157 GLY A C 1
ATOM 1257 O O . GLY A 1 157 ? -3.449 7.169 14.913 1.00 94.12 157 GLY A O 1
ATOM 1258 N N . LEU A 1 158 ? -3.578 5.973 13.026 1.00 93.19 158 LEU A N 1
ATOM 1259 C CA . LEU A 1 158 ? -4.582 5.052 13.559 1.00 93.19 158 LEU A CA 1
ATOM 1260 C C . LEU A 1 158 ? -4.028 4.169 14.674 1.00 93.19 158 LEU A C 1
ATOM 1262 O O . LEU A 1 158 ? -4.712 3.990 15.682 1.00 93.19 158 LEU A O 1
ATOM 1266 N N . ILE A 1 159 ? -2.811 3.640 14.527 1.00 88.75 159 ILE A N 1
ATOM 1267 C CA . ILE A 1 159 ? -2.152 2.864 15.588 1.00 88.75 159 ILE A CA 1
ATOM 1268 C C . ILE A 1 159 ? -1.991 3.733 16.839 1.00 88.75 159 ILE A C 1
ATOM 1270 O O . ILE A 1 159 ? -2.389 3.311 17.926 1.00 88.75 159 ILE A O 1
ATOM 1274 N N . TYR A 1 160 ? -1.518 4.970 16.680 1.00 90.88 160 TYR A N 1
ATOM 1275 C CA . TYR A 1 160 ? -1.368 5.922 17.777 1.00 90.88 160 TYR A CA 1
ATOM 1276 C C . TYR A 1 160 ? -2.699 6.198 18.492 1.00 90.88 160 TYR A C 1
ATOM 1278 O O . TYR A 1 160 ? -2.783 6.065 19.713 1.00 90.88 160 TYR A O 1
ATOM 1286 N N . CYS A 1 161 ? -3.772 6.489 17.749 1.00 91.81 161 CYS A N 1
ATOM 1287 C CA . CYS A 1 161 ? -5.107 6.690 18.319 1.00 91.81 161 CYS A CA 1
ATOM 1288 C C . CYS A 1 161 ? -5.650 5.454 19.048 1.00 91.81 161 CYS A C 1
ATOM 1290 O O . CYS A 1 161 ? -6.469 5.587 19.958 1.00 91.81 161 CYS A O 1
ATOM 1292 N N . ARG A 1 162 ? -5.244 4.241 18.655 1.00 86.88 162 ARG A N 1
ATOM 1293 C CA . ARG A 1 162 ? -5.617 3.028 19.394 1.00 86.88 162 ARG A CA 1
ATOM 1294 C C . ARG A 1 162 ? -4.819 2.879 20.677 1.00 86.88 162 ARG A C 1
ATOM 1296 O O . ARG A 1 162 ? -5.419 2.567 21.700 1.00 86.88 162 ARG A O 1
ATOM 1303 N N . MET A 1 163 ? -3.511 3.113 20.626 1.00 83.06 163 MET A N 1
ATOM 1304 C CA . MET A 1 163 ? -2.639 3.030 21.799 1.00 83.06 163 MET A CA 1
ATOM 1305 C C . MET A 1 163 ? -3.006 4.070 22.861 1.00 83.06 163 MET A C 1
ATOM 1307 O O . MET A 1 163 ? -2.910 3.785 24.051 1.00 83.06 163 MET A O 1
ATOM 1311 N N . SER A 1 164 ? -3.481 5.249 22.452 1.00 87.75 164 SER 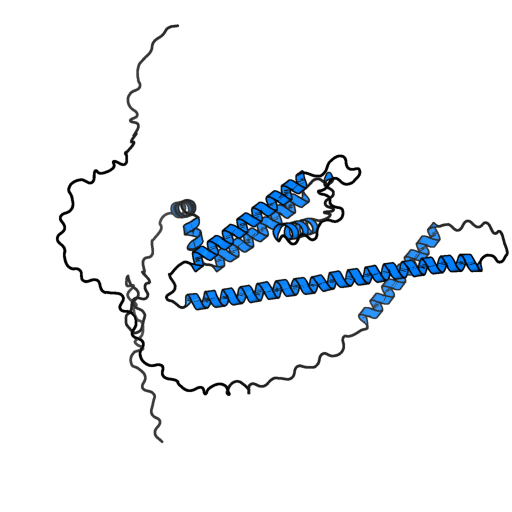A N 1
ATOM 1312 C CA . SER A 1 164 ? -3.889 6.314 23.373 1.00 87.75 164 SER A CA 1
ATOM 1313 C C . SER A 1 164 ? -5.252 6.089 24.038 1.00 87.75 164 SER A C 1
ATOM 1315 O O . SER A 1 164 ? -5.623 6.834 24.948 1.00 87.75 164 SER A O 1
ATOM 1317 N N . ARG A 1 165 ? -6.021 5.065 23.639 1.00 84.62 165 ARG A N 1
ATOM 1318 C CA . ARG A 1 165 ? -7.303 4.763 24.287 1.00 84.62 165 ARG A CA 1
ATOM 1319 C C . ARG A 1 165 ? -7.073 4.207 25.689 1.00 84.62 165 ARG A C 1
ATOM 1321 O O . ARG A 1 165 ? -6.785 3.027 25.865 1.00 84.62 165 ARG A O 1
ATOM 1328 N N . GLY A 1 166 ? -7.336 5.043 26.692 1.00 70.62 166 GLY A N 1
ATOM 1329 C CA . GLY A 1 166 ? -7.265 4.730 28.126 1.00 70.62 166 GLY A CA 1
ATOM 1330 C C . GLY A 1 166 ? -8.257 3.676 28.642 1.00 70.62 166 GLY A C 1
ATOM 1331 O O . GLY A 1 166 ? -8.528 3.619 29.835 1.00 70.62 166 GLY A O 1
ATOM 1332 N N . THR A 1 167 ? -8.804 2.807 27.787 1.00 66.31 167 THR A N 1
ATOM 1333 C CA . THR A 1 167 ? -9.647 1.672 28.205 1.00 66.31 167 THR A CA 1
ATOM 1334 C C . THR A 1 167 ? -8.840 0.522 28.833 1.00 66.31 167 THR A C 1
ATOM 1336 O O . THR A 1 167 ? -9.385 -0.554 29.085 1.00 66.31 167 THR A O 1
ATOM 1339 N N . SER A 1 168 ? -7.543 0.719 29.098 1.00 48.78 168 SER A N 1
ATOM 1340 C CA . SER A 1 168 ? -6.664 -0.269 29.720 1.00 48.78 168 SER A CA 1
ATOM 1341 C C . SER A 1 168 ? -6.725 -0.220 31.250 1.00 48.78 168 SER A C 1
ATOM 1343 O O . SER A 1 168 ? -5.873 0.350 31.925 1.00 48.78 168 SER A O 1
ATOM 1345 N N . SER A 1 169 ? -7.705 -0.911 31.810 1.00 52.12 169 SER A N 1
ATOM 1346 C CA . SER A 1 169 ? -7.589 -1.500 33.154 1.00 52.12 169 SER A CA 1
ATOM 1347 C C . SER A 1 169 ? -7.867 -3.010 33.115 1.00 52.12 169 SER A C 1
ATOM 1349 O O . SER A 1 169 ? -8.338 -3.607 34.079 1.00 52.12 169 SER A O 1
ATOM 1351 N N . GLY A 1 170 ? -7.568 -3.661 31.980 1.00 58.78 170 GLY A N 1
ATOM 1352 C CA . GLY A 1 170 ? -7.762 -5.100 31.787 1.00 58.78 170 GLY A CA 1
ATOM 1353 C C . GLY A 1 170 ? -6.704 -5.775 30.897 1.00 58.78 170 GLY A C 1
ATOM 1354 O O . GLY A 1 170 ? -5.921 -5.083 30.244 1.00 58.78 170 GLY A O 1
ATOM 1355 N N . PRO A 1 171 ? -6.705 -7.126 30.827 1.00 56.47 171 PRO A N 1
ATOM 1356 C CA . PRO A 1 171 ? -5.666 -7.987 30.225 1.00 56.47 171 PRO A CA 1
ATOM 1357 C C . PRO A 1 171 ? -5.408 -7.798 28.716 1.00 56.47 171 PRO A C 1
ATOM 1359 O O . PRO A 1 171 ? -4.589 -8.507 28.139 1.00 56.47 171 PRO A O 1
ATOM 1362 N N . LEU A 1 172 ? -6.055 -6.830 28.064 1.00 52.94 172 LEU A N 1
ATOM 1363 C CA . LEU A 1 172 ? -5.819 -6.479 26.662 1.00 52.94 172 LEU A CA 1
ATOM 1364 C C . LEU A 1 172 ? -4.384 -5.965 26.421 1.00 52.94 172 LEU A C 1
ATOM 1366 O O . LEU A 1 172 ? -3.817 -6.230 25.368 1.00 52.94 172 LEU A O 1
ATOM 1370 N N . LEU A 1 173 ? -3.763 -5.335 27.430 1.00 53.97 173 LEU A N 1
ATOM 1371 C CA . LEU A 1 173 ? -2.343 -4.953 27.398 1.00 53.97 173 LEU A CA 1
ATOM 1372 C C . LEU A 1 173 ? -1.402 -6.159 27.238 1.00 53.97 173 LEU A C 1
ATOM 1374 O O . LEU A 1 173 ? -0.313 -6.006 26.694 1.00 53.97 173 LEU A O 1
ATOM 1378 N N . ALA A 1 174 ? -1.802 -7.356 27.681 1.00 57.91 174 ALA A N 1
ATOM 1379 C CA . ALA A 1 174 ? -1.005 -8.560 27.466 1.00 57.91 174 ALA A CA 1
ATOM 1380 C C . ALA A 1 174 ? -1.069 -9.018 25.999 1.00 57.91 174 ALA A C 1
ATOM 1382 O O . ALA A 1 174 ? -0.052 -9.415 25.443 1.00 57.91 174 ALA A O 1
ATOM 1383 N N . ALA A 1 175 ? -2.232 -8.902 25.348 1.00 57.84 175 ALA A N 1
ATOM 1384 C CA . ALA A 1 175 ? -2.392 -9.263 23.940 1.00 57.84 175 ALA A CA 1
ATOM 1385 C C . ALA A 1 175 ? -1.697 -8.266 22.998 1.00 57.84 175 ALA A C 1
ATOM 1387 O O . ALA A 1 175 ? -1.048 -8.694 22.047 1.00 57.84 175 ALA A O 1
ATOM 1388 N N . ASP A 1 176 ? -1.770 -6.964 23.292 1.00 61.00 176 ASP A N 1
ATOM 1389 C CA . ASP A 1 176 ? -1.081 -5.939 22.497 1.00 61.00 176 ASP A CA 1
ATOM 1390 C C . ASP A 1 176 ? 0.448 -6.014 22.656 1.00 61.00 176 ASP A C 1
ATOM 1392 O O . ASP A 1 176 ? 1.156 -5.866 21.665 1.00 61.00 176 ASP A O 1
ATOM 1396 N N . ARG A 1 177 ? 0.979 -6.336 23.850 1.00 63.06 177 ARG A N 1
ATOM 1397 C CA . ARG A 1 177 ? 2.429 -6.575 24.040 1.00 63.06 177 ARG A CA 1
ATOM 1398 C C . ARG A 1 177 ? 2.926 -7.833 23.333 1.00 63.06 177 ARG A C 1
ATOM 1400 O O . ARG A 1 177 ? 4.033 -7.843 22.802 1.00 63.06 177 ARG A O 1
ATOM 1407 N N . VAL A 1 178 ? 2.119 -8.895 23.321 1.00 69.88 178 VAL A N 1
ATOM 1408 C CA . VAL A 1 178 ? 2.431 -10.100 22.538 1.00 69.88 178 VAL A CA 1
ATOM 1409 C C . VAL A 1 178 ? 2.442 -9.762 21.053 1.00 69.88 178 VAL A C 1
ATOM 1411 O O . VAL A 1 178 ? 3.311 -10.243 20.340 1.00 69.88 178 VAL A O 1
ATOM 1414 N N . TRP A 1 179 ? 1.536 -8.900 20.589 1.00 64.56 179 TRP A N 1
ATOM 1415 C CA . TRP A 1 179 ? 1.491 -8.479 19.192 1.00 64.56 179 TRP A CA 1
ATOM 1416 C C . TRP A 1 179 ? 2.632 -7.554 18.787 1.00 64.56 179 TRP A C 1
ATOM 1418 O O . TRP A 1 179 ? 3.176 -7.752 17.708 1.00 64.56 179 TRP A O 1
ATOM 1428 N N . SER A 1 180 ? 3.030 -6.588 19.620 1.00 65.25 180 SER A N 1
ATOM 1429 C CA . SER A 1 180 ? 4.220 -5.777 19.336 1.00 65.25 180 SER A CA 1
ATOM 1430 C C . SER A 1 180 ? 5.466 -6.660 19.282 1.00 65.25 180 SER A C 1
ATOM 1432 O O . SER A 1 180 ? 6.213 -6.591 18.317 1.00 65.25 180 SER A O 1
ATOM 1434 N N . GLY A 1 181 ? 5.617 -7.589 20.234 1.00 72.62 181 GLY A N 1
ATOM 1435 C CA . GLY A 1 181 ? 6.717 -8.556 20.220 1.00 72.62 181 GLY A CA 1
ATOM 1436 C C . GLY A 1 181 ? 6.672 -9.520 19.029 1.00 72.62 181 GLY A C 1
ATOM 1437 O O . GLY A 1 181 ? 7.714 -9.844 18.470 1.00 72.62 181 GLY A O 1
ATOM 1438 N N . LEU A 1 182 ? 5.482 -9.958 18.606 1.00 74.19 182 LEU A N 1
ATOM 1439 C CA . LEU A 1 182 ? 5.303 -10.841 17.452 1.00 74.19 182 LEU A CA 1
ATOM 1440 C C . LEU A 1 182 ? 5.548 -10.101 16.135 1.00 74.19 182 LEU A C 1
ATOM 1442 O O . LEU A 1 182 ? 6.148 -10.674 15.238 1.00 74.19 182 LEU A O 1
ATOM 1446 N N . MET A 1 183 ? 5.094 -8.856 16.004 1.00 69.00 183 MET A N 1
ATOM 1447 C CA . MET A 1 183 ? 5.333 -8.049 14.807 1.00 69.00 183 MET A CA 1
ATOM 1448 C C . MET A 1 183 ? 6.796 -7.668 14.695 1.00 69.00 183 MET A C 1
ATOM 1450 O O . MET A 1 183 ? 7.352 -7.832 13.618 1.00 69.00 183 MET A O 1
ATOM 1454 N N . ASP A 1 184 ? 7.440 -7.264 15.788 1.00 74.75 184 ASP A N 1
ATOM 1455 C CA . ASP A 1 184 ? 8.882 -7.039 15.785 1.00 74.75 184 ASP A CA 1
ATOM 1456 C C . ASP A 1 184 ? 9.610 -8.335 15.412 1.00 74.75 184 ASP A C 1
ATOM 1458 O O . ASP A 1 184 ? 10.425 -8.333 14.496 1.00 74.75 184 ASP A O 1
ATOM 1462 N N . ALA A 1 185 ? 9.253 -9.476 16.009 1.00 73.44 185 ALA A N 1
ATOM 1463 C CA . ALA A 1 185 ? 9.879 -10.755 15.678 1.00 73.44 185 ALA A CA 1
ATOM 1464 C C . ALA A 1 185 ? 9.650 -11.172 14.217 1.00 73.44 185 ALA A C 1
ATOM 1466 O O . ALA A 1 185 ? 10.607 -11.487 13.521 1.00 73.44 185 ALA A O 1
ATOM 1467 N N . LEU A 1 186 ? 8.412 -11.154 13.719 1.00 73.94 186 LEU A N 1
ATOM 1468 C CA . LEU A 1 186 ? 8.084 -11.592 12.360 1.00 73.94 186 LEU A CA 1
ATOM 1469 C C . LEU A 1 186 ? 8.614 -10.625 11.303 1.00 73.94 186 LEU A C 1
ATOM 1471 O O . LEU A 1 186 ? 9.144 -11.070 10.288 1.00 73.94 186 LEU A O 1
ATOM 1475 N N . PHE A 1 187 ? 8.505 -9.317 11.533 1.00 73.31 187 PHE A N 1
ATOM 1476 C CA . PHE A 1 187 ? 8.972 -8.308 10.590 1.00 73.31 187 PHE A CA 1
ATOM 1477 C C . PHE A 1 187 ? 10.499 -8.300 10.518 1.00 73.31 187 PHE A C 1
ATOM 1479 O O . PHE A 1 187 ? 11.048 -8.378 9.420 1.00 73.31 187 PHE A O 1
ATOM 1486 N N . TYR A 1 188 ? 11.197 -8.319 11.661 1.00 72.75 188 TYR A N 1
ATOM 1487 C CA . TYR A 1 188 ? 12.658 -8.412 11.657 1.00 72.75 188 TYR A CA 1
ATOM 1488 C C . TYR A 1 188 ? 13.147 -9.751 11.111 1.00 72.75 188 TYR A C 1
ATOM 1490 O O . TYR A 1 188 ? 14.063 -9.765 10.295 1.00 72.75 188 TYR A O 1
ATOM 1498 N N . GLN A 1 189 ? 12.553 -10.876 11.511 1.00 75.31 189 GLN A N 1
ATOM 1499 C CA . GLN A 1 189 ? 13.028 -12.192 11.084 1.00 75.31 189 GLN A CA 1
ATOM 1500 C C . GLN A 1 189 ? 12.778 -12.431 9.590 1.00 75.31 189 GLN A C 1
ATOM 1502 O O . GLN A 1 189 ? 13.634 -13.005 8.917 1.00 75.31 189 GLN A O 1
ATOM 1507 N N . HIS A 1 190 ? 11.655 -11.952 9.047 1.00 72.94 190 HIS A N 1
ATOM 1508 C CA . HIS A 1 190 ? 11.365 -12.087 7.622 1.00 72.94 190 HIS A CA 1
ATOM 1509 C C . HIS A 1 190 ? 12.200 -11.125 6.770 1.00 72.94 190 HIS A C 1
ATOM 1511 O O . HIS A 1 190 ? 12.777 -11.555 5.772 1.00 72.94 190 HIS A O 1
ATOM 1517 N N . LEU A 1 191 ? 12.354 -9.861 7.187 1.00 68.81 191 LEU A N 1
ATOM 1518 C CA . LEU A 1 191 ? 13.223 -8.916 6.480 1.00 68.81 191 LEU A CA 1
ATOM 1519 C C . LEU A 1 191 ? 14.687 -9.347 6.516 1.00 68.81 191 LEU A C 1
ATOM 1521 O O . LEU A 1 191 ? 15.357 -9.259 5.490 1.00 68.81 191 LEU A O 1
ATOM 1525 N N . GLN A 1 192 ? 15.175 -9.855 7.651 1.00 76.50 192 GLN A N 1
ATOM 1526 C CA . GLN A 1 192 ? 16.537 -10.385 7.756 1.00 76.50 192 GLN A CA 1
ATOM 1527 C C . GLN A 1 192 ? 16.735 -11.666 6.944 1.00 76.50 192 GLN A C 1
ATOM 1529 O O . GLN A 1 192 ? 17.807 -11.870 6.381 1.00 76.50 192 GLN A O 1
ATOM 1534 N N . GLY A 1 193 ? 15.723 -12.534 6.874 1.00 82.25 193 GLY A N 1
ATOM 1535 C CA . GLY A 1 193 ? 15.765 -13.720 6.019 1.00 82.25 193 GLY A CA 1
ATOM 1536 C C . GLY A 1 193 ? 15.894 -13.337 4.547 1.00 82.25 193 GLY A C 1
ATOM 1537 O O . GLY A 1 193 ? 16.824 -13.776 3.876 1.00 82.25 193 GLY A O 1
ATOM 1538 N N . LEU A 1 194 ? 15.019 -12.444 4.080 1.00 67.69 194 LEU A N 1
ATOM 1539 C CA . LEU A 1 194 ? 15.010 -11.979 2.693 1.00 67.69 194 LEU A CA 1
ATOM 1540 C C . LEU A 1 194 ? 16.282 -11.211 2.317 1.00 67.69 194 LEU A C 1
ATOM 1542 O O . LEU A 1 194 ? 16.806 -11.422 1.228 1.00 67.69 194 LEU A O 1
ATOM 1546 N N . THR A 1 195 ? 16.811 -10.364 3.205 1.00 76.50 195 THR A N 1
ATOM 1547 C CA . THR A 1 195 ? 18.084 -9.664 2.945 1.00 76.50 195 THR A CA 1
ATOM 1548 C C . THR A 1 195 ? 19.252 -10.634 2.845 1.00 76.50 195 THR A C 1
ATOM 1550 O O . THR A 1 195 ? 20.030 -10.519 1.907 1.00 76.50 195 THR A O 1
ATOM 1553 N N . LYS A 1 196 ? 19.347 -11.641 3.723 1.00 83.62 196 LYS A N 1
ATOM 1554 C CA . LYS A 1 196 ? 20.419 -12.650 3.650 1.00 83.62 196 LYS A CA 1
ATOM 1555 C C . LYS A 1 196 ? 20.346 -13.510 2.390 1.00 83.62 196 LYS A C 1
ATOM 1557 O O . LYS A 1 196 ? 21.377 -13.823 1.800 1.00 83.62 196 LYS A O 1
ATOM 1562 N N . GLU A 1 197 ? 19.144 -13.918 1.989 1.00 84.94 197 GLU A N 1
ATOM 1563 C CA . GLU A 1 197 ? 18.933 -14.691 0.758 1.00 84.94 197 GLU A CA 1
ATOM 1564 C C . GLU A 1 197 ? 19.313 -13.856 -0.473 1.00 84.94 197 GLU A C 1
ATOM 1566 O O . GLU A 1 197 ? 20.015 -14.325 -1.367 1.00 84.94 197 GLU A O 1
ATOM 1571 N N . TYR A 1 198 ? 18.911 -12.585 -0.480 1.00 74.06 198 TYR A N 1
ATOM 1572 C CA . TYR A 1 198 ? 19.236 -11.649 -1.548 1.00 74.06 198 TYR A CA 1
ATOM 1573 C C . TYR A 1 198 ? 20.738 -11.349 -1.625 1.00 74.06 198 TYR A C 1
ATOM 1575 O O . TYR A 1 198 ? 21.311 -11.399 -2.710 1.00 74.06 198 TYR A O 1
ATOM 1583 N N . GLU A 1 199 ? 21.399 -11.108 -0.491 1.00 84.19 199 GLU A N 1
ATOM 1584 C CA . GLU A 1 199 ? 22.851 -10.908 -0.427 1.00 84.19 199 GLU A CA 1
ATOM 1585 C C . GLU A 1 199 ? 23.614 -12.110 -0.989 1.00 84.19 199 GLU A C 1
ATOM 1587 O O . GLU A 1 199 ? 24.560 -11.911 -1.749 1.00 84.19 199 GLU A O 1
ATOM 1592 N N . ARG A 1 200 ? 23.179 -13.350 -0.713 1.00 90.31 200 ARG A N 1
ATOM 1593 C CA . ARG A 1 200 ? 23.777 -14.539 -1.347 1.00 90.31 200 ARG A CA 1
ATOM 1594 C C . ARG A 1 200 ? 23.655 -14.505 -2.863 1.00 90.31 200 ARG A C 1
ATOM 1596 O O . ARG A 1 200 ? 24.645 -14.751 -3.541 1.00 90.31 200 ARG A O 1
ATOM 1603 N N . LEU A 1 201 ? 22.473 -14.191 -3.390 1.00 80.62 201 LEU A N 1
ATOM 1604 C CA . LEU A 1 201 ? 22.247 -14.151 -4.838 1.00 80.62 201 LEU A CA 1
ATOM 1605 C C . LEU A 1 201 ? 23.055 -13.037 -5.518 1.00 80.62 201 LEU A C 1
ATOM 1607 O O . LEU A 1 201 ? 23.549 -13.217 -6.631 1.00 80.62 201 LEU A O 1
ATOM 1611 N N . VAL A 1 202 ? 23.204 -11.885 -4.860 1.00 81.81 202 VAL A N 1
ATOM 1612 C CA . VAL A 1 202 ? 24.053 -10.789 -5.348 1.00 81.81 202 VAL A CA 1
ATOM 1613 C C . VAL A 1 202 ? 25.524 -11.205 -5.339 1.00 81.81 202 VAL A C 1
ATOM 1615 O O . VAL A 1 202 ? 26.218 -10.983 -6.332 1.00 81.81 202 VAL A O 1
ATOM 1618 N N . GLN A 1 203 ? 25.982 -11.847 -4.264 1.00 90.38 203 GLN A N 1
ATOM 1619 C CA . GLN A 1 203 ? 27.355 -12.332 -4.141 1.00 90.38 203 GLN A CA 1
ATOM 1620 C C . GLN A 1 203 ? 27.672 -13.399 -5.199 1.00 90.38 203 GLN A C 1
ATOM 1622 O O . GLN A 1 203 ? 28.683 -13.298 -5.886 1.00 90.38 203 GLN A O 1
ATOM 1627 N N . GLU A 1 204 ? 26.769 -14.359 -5.409 1.00 92.62 204 GL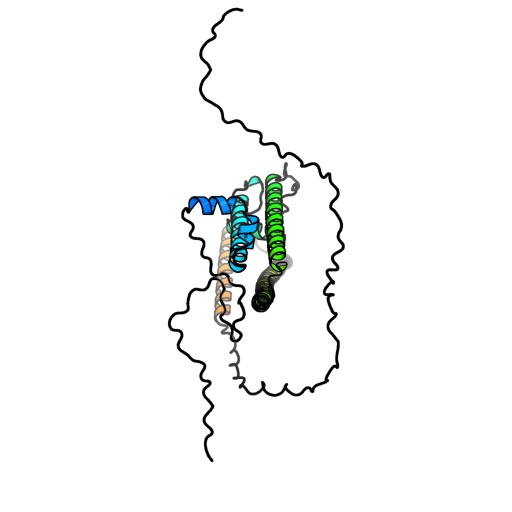U A N 1
ATOM 1628 C CA . GLU A 1 204 ? 26.910 -15.412 -6.420 1.00 92.62 204 GLU A CA 1
ATOM 1629 C C . GLU A 1 204 ? 27.033 -14.828 -7.836 1.00 92.62 204 GLU A C 1
ATOM 1631 O O . GLU A 1 204 ? 27.890 -15.238 -8.623 1.00 92.62 204 GLU A O 1
ATOM 1636 N N . LYS A 1 205 ? 26.233 -13.802 -8.156 1.00 84.56 205 LYS A N 1
ATOM 1637 C CA . LYS A 1 205 ? 26.344 -13.090 -9.438 1.00 84.56 205 LYS A CA 1
ATOM 1638 C C . LYS A 1 205 ? 27.654 -12.315 -9.571 1.00 84.56 205 LYS A C 1
ATOM 1640 O O . LYS A 1 205 ? 28.204 -12.261 -10.671 1.00 84.56 205 LYS A O 1
ATOM 1645 N N . ALA A 1 206 ? 28.152 -11.718 -8.489 1.00 88.00 206 ALA A N 1
ATOM 1646 C CA . ALA A 1 206 ? 29.431 -11.013 -8.492 1.00 88.00 206 ALA A CA 1
ATOM 1647 C C . ALA A 1 206 ? 30.611 -11.975 -8.714 1.00 88.00 206 ALA A C 1
ATOM 1649 O O . ALA A 1 206 ? 31.492 -11.687 -9.528 1.00 88.00 206 ALA A O 1
ATOM 1650 N N . ASP A 1 207 ? 30.592 -13.140 -8.065 1.00 92.25 207 ASP A N 1
ATOM 1651 C CA . ASP A 1 207 ? 31.618 -14.173 -8.227 1.00 92.25 207 ASP A CA 1
ATOM 1652 C C . ASP A 1 207 ? 31.599 -14.762 -9.647 1.00 92.25 207 ASP A C 1
ATOM 1654 O O . ASP A 1 207 ? 32.652 -14.908 -10.274 1.00 92.25 207 ASP A O 1
ATOM 1658 N N . LEU A 1 208 ? 30.410 -14.995 -10.215 1.00 88.75 208 LEU A N 1
ATOM 1659 C CA . LEU A 1 208 ? 30.257 -15.385 -11.621 1.00 88.75 208 LEU A CA 1
ATOM 1660 C C . LEU A 1 208 ? 30.813 -14.324 -12.577 1.00 88.75 208 LEU A C 1
ATOM 1662 O O . LEU A 1 208 ? 31.544 -14.661 -13.508 1.00 88.75 208 LEU A O 1
ATOM 1666 N N . ALA A 1 209 ? 30.514 -13.042 -12.353 1.00 83.81 209 ALA A N 1
ATOM 1667 C CA . ALA A 1 209 ? 31.038 -11.958 -13.185 1.00 83.81 209 ALA A CA 1
ATOM 1668 C C . ALA A 1 209 ? 32.575 -11.886 -13.137 1.00 83.81 209 ALA A C 1
ATOM 1670 O O . ALA A 1 209 ? 33.215 -11.658 -14.167 1.00 83.81 209 ALA A O 1
ATOM 1671 N N . LYS A 1 210 ? 33.173 -12.140 -11.968 1.00 89.88 210 LYS A N 1
ATOM 1672 C CA . LYS A 1 210 ? 34.628 -12.207 -11.807 1.00 89.88 210 LYS A CA 1
ATOM 1673 C C . LYS A 1 210 ? 35.231 -13.391 -12.566 1.00 89.88 210 LYS A C 1
ATOM 1675 O O . LYS A 1 210 ? 36.187 -13.195 -13.309 1.00 89.88 210 LYS A O 1
ATOM 1680 N N . LEU A 1 211 ? 34.627 -14.578 -12.472 1.00 89.12 211 LEU A N 1
ATOM 1681 C CA . LEU A 1 211 ? 35.055 -15.756 -13.236 1.00 89.12 211 LEU A CA 1
ATOM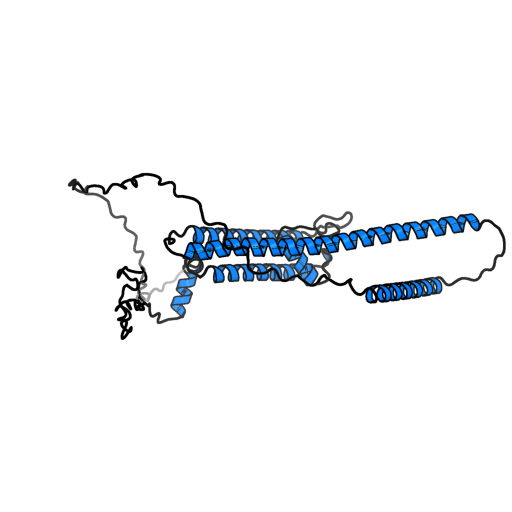 1682 C C . LEU A 1 211 ? 34.995 -15.516 -14.752 1.00 89.12 211 LEU A C 1
ATOM 1684 O O . LEU A 1 211 ? 35.908 -15.915 -15.474 1.00 89.12 211 LEU A O 1
ATOM 1688 N N . PHE A 1 212 ? 33.960 -14.825 -15.240 1.00 84.12 212 PHE A N 1
ATOM 1689 C CA . PHE A 1 212 ? 33.867 -14.445 -16.653 1.00 84.12 212 PHE A CA 1
ATOM 1690 C C . PHE A 1 212 ? 34.939 -13.428 -17.067 1.00 84.12 212 PHE A C 1
ATOM 1692 O O . PHE A 1 212 ? 35.502 -13.553 -18.156 1.00 84.12 212 PHE A O 1
ATOM 1699 N N . SER A 1 213 ? 35.244 -12.448 -16.212 1.00 85.75 213 SER A N 1
ATOM 1700 C CA . SER A 1 213 ? 36.325 -11.484 -16.453 1.00 85.75 213 SER A CA 1
ATOM 1701 C C . SER A 1 213 ? 37.690 -12.176 -16.530 1.00 85.75 213 SER A C 1
ATOM 1703 O O . SER A 1 213 ? 38.454 -11.932 -17.466 1.00 85.75 213 SER A O 1
ATOM 1705 N N . ASP A 1 214 ? 37.975 -13.080 -15.593 1.00 87.88 214 ASP A N 1
ATOM 1706 C CA . ASP A 1 214 ? 39.243 -13.807 -15.538 1.00 87.88 214 ASP A CA 1
ATOM 1707 C C . ASP A 1 214 ? 39.382 -14.756 -16.741 1.00 87.88 214 ASP A C 1
ATOM 1709 O O . ASP A 1 214 ? 40.416 -14.750 -17.412 1.00 87.88 214 ASP A O 1
ATOM 1713 N N . ALA A 1 215 ? 38.323 -15.488 -17.107 1.00 80.94 215 ALA A N 1
ATOM 1714 C CA . ALA A 1 215 ? 38.324 -16.357 -18.287 1.00 80.94 215 ALA A CA 1
ATOM 1715 C C . ALA A 1 215 ? 38.547 -15.581 -19.599 1.00 80.94 215 ALA A C 1
ATOM 1717 O O . ALA A 1 215 ? 39.284 -16.043 -20.469 1.00 80.94 215 ALA A O 1
ATOM 1718 N N . SER A 1 216 ? 37.960 -14.387 -19.732 1.00 78.38 216 SER A N 1
ATOM 1719 C CA . SER A 1 216 ? 38.174 -13.520 -20.898 1.00 78.38 216 SER A CA 1
ATOM 1720 C C . SER A 1 216 ? 39.638 -13.074 -21.018 1.00 78.38 216 SER A C 1
ATOM 1722 O O . SER A 1 216 ? 40.199 -13.052 -22.113 1.00 78.38 216 SER A O 1
ATOM 1724 N N . SER A 1 217 ? 40.299 -12.792 -19.888 1.00 77.56 217 SER A N 1
ATOM 1725 C CA . SER A 1 217 ? 41.716 -12.408 -19.880 1.00 77.56 217 SER A CA 1
ATOM 1726 C C . SER A 1 217 ? 42.657 -13.544 -20.301 1.00 77.56 217 SER A C 1
ATOM 1728 O O . SER A 1 217 ? 43.654 -13.285 -20.972 1.00 77.56 217 SER A O 1
ATOM 1730 N N . VAL A 1 218 ? 42.320 -14.800 -19.978 1.00 76.75 218 VAL A N 1
ATOM 1731 C CA . VAL A 1 218 ? 43.105 -15.982 -20.378 1.00 76.75 218 VAL A CA 1
ATOM 1732 C C . VAL A 1 218 ? 43.014 -16.215 -21.885 1.00 76.75 218 VAL A C 1
ATOM 1734 O O . VAL A 1 218 ? 44.039 -16.446 -22.520 1.00 76.75 218 VAL A O 1
ATOM 1737 N N . VAL A 1 219 ? 41.820 -16.076 -22.472 1.00 75.19 219 VAL A N 1
ATOM 1738 C CA . VAL A 1 219 ? 41.626 -16.230 -23.926 1.00 75.19 219 VAL A CA 1
ATOM 1739 C C . VAL A 1 219 ? 42.425 -15.180 -24.706 1.00 75.19 219 VAL A C 1
ATOM 1741 O O . VAL A 1 219 ? 43.094 -15.519 -25.678 1.00 75.19 219 VAL A O 1
ATOM 1744 N N . LEU A 1 220 ? 42.446 -13.927 -24.238 1.00 70.94 220 LEU A N 1
ATOM 1745 C CA . LEU A 1 220 ? 43.252 -12.867 -24.860 1.00 70.94 220 LEU A CA 1
ATOM 1746 C C . LEU A 1 220 ? 44.764 -13.111 -24.730 1.00 70.94 220 LEU A C 1
ATOM 1748 O O . LEU A 1 220 ? 45.538 -12.702 -25.595 1.00 70.94 220 LEU A O 1
ATOM 1752 N N . HIS A 1 221 ? 45.201 -13.778 -23.660 1.00 70.69 221 HIS A N 1
ATOM 1753 C CA . HIS A 1 221 ? 46.612 -14.094 -23.464 1.00 70.69 221 HIS A CA 1
ATOM 1754 C C . HIS A 1 221 ? 47.072 -15.284 -24.322 1.00 70.69 221 HIS A C 1
ATOM 1756 O O . HIS A 1 221 ? 48.237 -15.320 -24.719 1.00 70.69 221 HIS A O 1
ATOM 1762 N N . GLU A 1 222 ? 46.178 -16.227 -24.629 1.00 68.44 222 GLU A N 1
ATOM 1763 C CA . GLU A 1 222 ? 46.450 -17.375 -25.504 1.00 68.44 222 GLU A CA 1
ATOM 1764 C C . GLU A 1 222 ? 46.546 -16.951 -26.982 1.00 68.44 222 GLU A C 1
ATOM 1766 O O . GLU A 1 222 ? 47.481 -17.364 -27.671 1.00 68.44 222 GLU A O 1
ATOM 1771 N N . GLU A 1 223 ? 45.687 -16.032 -27.445 1.00 64.38 223 GLU A N 1
ATOM 1772 C CA . GLU A 1 223 ? 45.811 -15.428 -28.786 1.00 64.38 223 GLU A CA 1
ATOM 1773 C C . GLU A 1 223 ? 47.130 -14.650 -28.948 1.00 64.38 223 GLU A C 1
ATOM 1775 O O . GLU A 1 223 ? 47.821 -14.796 -29.957 1.00 64.38 223 GLU A O 1
ATOM 1780 N N . ALA A 1 224 ? 47.555 -13.902 -27.924 1.00 63.47 224 ALA A N 1
ATOM 1781 C CA . ALA A 1 224 ? 48.815 -13.153 -27.962 1.00 63.47 224 ALA A CA 1
ATOM 1782 C C . ALA A 1 224 ? 50.078 -14.043 -27.946 1.00 63.47 224 ALA A C 1
ATOM 1784 O O . ALA A 1 224 ? 51.152 -13.601 -28.366 1.00 63.47 224 ALA A O 1
ATOM 1785 N N . VAL A 1 225 ? 49.983 -15.280 -27.444 1.00 66.62 225 VAL A N 1
ATOM 1786 C CA . VAL A 1 225 ? 51.093 -16.250 -27.448 1.00 66.62 225 VAL A CA 1
ATOM 1787 C C . VAL A 1 225 ? 51.183 -16.971 -28.795 1.00 66.62 225 VAL A C 1
ATOM 1789 O O . VAL A 1 225 ? 52.290 -17.142 -29.310 1.00 66.62 225 VAL A O 1
ATOM 1792 N N . LEU A 1 226 ? 50.047 -17.299 -29.418 1.00 59.12 226 LEU A N 1
ATOM 1793 C CA . LEU A 1 226 ? 50.009 -17.896 -30.759 1.00 59.12 226 LEU A CA 1
ATOM 1794 C C . LEU A 1 226 ? 50.577 -16.959 -31.840 1.00 59.12 226 LEU A C 1
ATOM 1796 O O . LEU A 1 226 ? 51.307 -17.419 -32.719 1.00 59.12 226 LEU A O 1
ATOM 1800 N N . ASP A 1 227 ? 50.368 -15.645 -31.720 1.00 57.88 227 ASP A N 1
ATOM 1801 C CA . ASP A 1 227 ? 50.984 -14.654 -32.620 1.00 57.88 227 ASP A CA 1
ATOM 1802 C C . ASP A 1 227 ? 52.514 -14.545 -32.464 1.00 57.88 227 ASP A C 1
ATOM 1804 O O . ASP A 1 227 ? 53.209 -14.077 -33.370 1.00 57.88 227 ASP A O 1
ATOM 1808 N N . ARG A 1 228 ? 53.078 -14.993 -31.333 1.00 58.47 228 ARG A N 1
ATOM 1809 C CA . ARG A 1 228 ? 54.519 -14.888 -31.054 1.00 58.47 228 ARG A CA 1
ATOM 1810 C C . ARG A 1 228 ? 55.322 -16.116 -31.484 1.00 58.47 228 ARG A C 1
ATOM 1812 O O . ARG A 1 228 ? 56.515 -15.978 -31.746 1.00 58.47 228 ARG A O 1
ATOM 1819 N N . GLU A 1 229 ? 54.685 -17.279 -31.605 1.00 56.75 229 GLU A N 1
ATOM 1820 C CA . GLU A 1 229 ? 55.328 -18.526 -32.059 1.00 56.75 229 GLU A CA 1
ATOM 1821 C C . GLU A 1 229 ? 55.092 -18.834 -33.554 1.00 56.75 229 GLU A C 1
ATOM 1823 O O . GLU A 1 229 ? 55.777 -19.680 -34.125 1.00 56.75 229 GLU A O 1
ATOM 1828 N N . GLY A 1 230 ? 54.203 -18.093 -34.231 1.00 52.38 230 GLY A N 1
ATOM 1829 C CA . GLY A 1 230 ? 53.879 -18.260 -35.657 1.00 52.38 230 GLY A CA 1
ATOM 1830 C C . GLY A 1 230 ? 54.775 -17.522 -36.667 1.00 52.38 230 GLY A C 1
ATOM 1831 O O . GLY A 1 230 ? 54.547 -17.630 -37.870 1.00 52.38 230 GLY A O 1
ATOM 1832 N N . ALA A 1 231 ? 55.820 -16.799 -36.246 1.00 50.25 231 ALA A N 1
ATOM 1833 C CA . ALA A 1 231 ? 56.731 -16.080 -37.158 1.00 50.25 231 ALA A CA 1
ATOM 1834 C C . ALA A 1 231 ? 57.807 -16.984 -37.806 1.00 50.25 231 ALA A C 1
ATOM 1836 O O . ALA A 1 231 ? 58.895 -16.531 -38.169 1.00 50.25 231 ALA A O 1
ATOM 1837 N N . GLY A 1 232 ? 57.511 -18.277 -37.937 1.00 54.38 232 GLY A N 1
ATOM 1838 C CA . GLY A 1 232 ? 58.445 -19.312 -38.350 1.00 54.38 232 GLY A CA 1
ATOM 1839 C C . GLY A 1 232 ? 57.882 -20.221 -39.431 1.00 54.38 232 GLY A C 1
ATOM 1840 O O . GLY A 1 232 ? 57.760 -21.415 -39.212 1.00 54.38 232 GLY A O 1
ATOM 1841 N N . SER A 1 233 ? 57.695 -19.662 -40.627 1.00 53.88 233 SER A N 1
ATOM 1842 C CA . SER A 1 233 ? 57.817 -20.386 -41.896 1.00 53.88 233 SER A CA 1
ATOM 1843 C C . SER A 1 233 ? 56.644 -21.274 -42.366 1.00 53.88 233 SER A C 1
ATOM 1845 O O . SER A 1 233 ? 56.137 -22.148 -41.677 1.00 53.88 233 SER A O 1
ATOM 1847 N N . VAL A 1 234 ? 56.404 -21.122 -43.671 1.00 48.12 234 VAL A N 1
ATOM 1848 C CA . VAL A 1 234 ? 55.837 -22.052 -44.658 1.00 48.12 234 VAL A CA 1
ATOM 1849 C C . VAL A 1 234 ? 54.308 -22.107 -44.906 1.00 48.12 234 VAL A C 1
ATOM 1851 O O . VAL A 1 234 ? 53.491 -22.409 -44.051 1.00 48.12 234 VAL A O 1
ATOM 1854 N N . ILE A 1 235 ? 54.025 -21.973 -46.212 1.00 46.62 235 ILE A N 1
ATOM 1855 C CA . ILE A 1 235 ? 52.896 -22.439 -47.041 1.00 46.62 235 ILE A CA 1
ATOM 1856 C C . ILE A 1 235 ? 51.626 -21.582 -47.064 1.00 46.62 235 ILE A C 1
ATOM 1858 O O . ILE A 1 235 ? 50.668 -21.761 -46.325 1.00 46.62 235 ILE A O 1
ATOM 1862 N N . SER A 1 236 ? 51.599 -20.740 -48.097 1.00 50.16 236 SER A N 1
ATOM 1863 C CA . SER A 1 236 ? 50.406 -20.247 -48.780 1.00 50.16 236 SER A CA 1
ATOM 1864 C C . SER A 1 236 ? 49.527 -21.416 -49.257 1.00 50.16 236 SER A C 1
ATOM 1866 O O . SER A 1 236 ? 49.675 -21.868 -50.392 1.00 50.16 236 SER A O 1
ATOM 1868 N N . HIS A 1 237 ? 48.599 -21.882 -48.421 1.00 47.81 237 HIS A N 1
ATOM 1869 C CA . HIS A 1 237 ? 47.408 -22.600 -48.877 1.00 47.81 237 HIS A CA 1
ATOM 1870 C C . HIS A 1 237 ? 46.185 -21.737 -48.579 1.00 47.81 237 HIS A C 1
ATOM 1872 O O . HIS A 1 237 ? 45.847 -21.451 -47.434 1.00 47.81 237 HIS A O 1
ATOM 1878 N N . LYS A 1 238 ? 45.600 -21.229 -49.659 1.00 49.19 238 LYS A N 1
ATOM 1879 C CA . LYS A 1 238 ? 44.476 -20.302 -49.674 1.00 49.19 238 LYS A CA 1
ATOM 1880 C C . LYS A 1 238 ? 43.188 -21.119 -49.666 1.00 49.19 238 LYS A C 1
ATOM 1882 O O . LYS A 1 238 ? 42.507 -21.181 -50.680 1.00 49.19 238 LYS A O 1
ATOM 1887 N N . ASP A 1 239 ? 42.909 -21.767 -48.543 1.00 50.94 239 ASP A N 1
ATOM 1888 C CA . ASP A 1 239 ? 41.616 -22.396 -48.302 1.00 50.94 239 ASP A CA 1
ATOM 1889 C C . ASP A 1 239 ? 40.846 -21.512 -47.320 1.00 50.94 239 ASP A C 1
ATOM 1891 O O . ASP A 1 239 ? 41.233 -21.303 -46.170 1.00 50.94 239 ASP A O 1
ATOM 1895 N N . GLU A 1 240 ? 39.803 -20.889 -47.855 1.00 52.88 240 GLU A N 1
ATOM 1896 C CA . GLU A 1 240 ? 38.876 -19.991 -47.181 1.00 52.88 240 GLU A CA 1
ATOM 1897 C C . GLU A 1 240 ? 38.097 -20.800 -46.137 1.00 52.88 240 GLU A C 1
ATOM 1899 O O . GLU A 1 240 ? 37.118 -21.476 -46.444 1.00 52.88 240 GLU A O 1
ATOM 1904 N N . VAL A 1 241 ? 38.598 -20.808 -44.898 1.00 54.72 241 VAL A N 1
ATOM 1905 C CA . VAL A 1 241 ? 37.899 -21.416 -43.764 1.00 54.72 241 VAL A CA 1
ATOM 1906 C C . VAL A 1 241 ? 36.683 -20.552 -43.457 1.00 54.72 241 VAL A C 1
ATOM 1908 O O . VAL A 1 241 ? 36.804 -19.426 -42.973 1.00 54.72 241 VAL A O 1
ATOM 1911 N N . ASP A 1 242 ? 35.512 -21.094 -43.771 1.00 57.50 242 ASP A N 1
ATOM 1912 C CA . ASP A 1 242 ? 34.219 -20.475 -43.530 1.00 57.50 242 ASP A CA 1
ATOM 1913 C C . ASP A 1 242 ? 34.036 -20.241 -42.020 1.00 57.50 242 ASP A C 1
ATOM 1915 O O . ASP A 1 242 ? 33.925 -21.171 -41.214 1.00 57.50 242 ASP A O 1
ATOM 1919 N N . VAL A 1 243 ? 34.037 -18.967 -41.620 1.00 60.84 243 VAL A N 1
ATOM 1920 C CA . VAL A 1 243 ? 33.909 -18.500 -40.226 1.00 60.84 243 VAL A CA 1
ATOM 1921 C C . VAL A 1 243 ? 32.644 -19.067 -39.561 1.00 60.84 243 VAL A C 1
ATOM 1923 O O . VAL A 1 243 ? 32.580 -19.222 -38.337 1.00 60.84 243 VAL A O 1
ATOM 1926 N N . HIS A 1 244 ? 31.659 -19.464 -40.368 1.00 58.53 244 HIS A N 1
ATOM 1927 C CA . HIS A 1 244 ? 30.419 -20.071 -39.914 1.00 58.53 244 HIS A CA 1
ATOM 1928 C C . HIS A 1 244 ? 30.605 -21.474 -39.292 1.00 58.53 244 HIS A C 1
ATOM 1930 O O . HIS A 1 244 ? 29.849 -21.850 -38.386 1.00 58.53 244 HIS A O 1
ATOM 1936 N N . ASP A 1 245 ? 31.624 -22.239 -39.695 1.00 58.88 245 ASP A N 1
ATOM 1937 C CA . ASP A 1 245 ? 31.899 -23.566 -39.122 1.00 58.88 245 ASP A CA 1
ATOM 1938 C C . ASP A 1 245 ? 32.650 -23.484 -37.788 1.00 58.88 245 ASP A C 1
ATOM 1940 O O . ASP A 1 245 ? 32.368 -24.253 -36.863 1.00 58.88 245 ASP A O 1
ATOM 1944 N N . VAL A 1 246 ? 33.513 -22.479 -37.613 1.00 61.72 246 VAL A N 1
ATOM 1945 C CA . VAL A 1 246 ? 34.204 -22.231 -36.334 1.00 61.72 246 VAL A CA 1
ATOM 1946 C C . VAL A 1 246 ? 33.199 -21.843 -35.244 1.00 61.72 246 VAL A C 1
ATOM 1948 O O . VAL A 1 246 ? 33.264 -22.343 -34.116 1.00 61.72 246 VAL A O 1
ATOM 1951 N N . GLN A 1 247 ? 32.197 -21.029 -35.583 1.00 63.00 247 GLN A N 1
ATOM 1952 C CA . GLN A 1 247 ? 31.150 -20.624 -34.643 1.00 63.00 247 GLN A CA 1
ATOM 1953 C C . GLN A 1 247 ? 30.252 -21.808 -34.231 1.00 63.00 247 GLN A C 1
ATOM 1955 O O . GLN A 1 247 ? 29.847 -21.917 -33.067 1.00 63.00 247 GLN A O 1
ATOM 1960 N N . LYS A 1 248 ? 30.019 -22.758 -35.148 1.00 66.81 248 LYS A N 1
ATOM 1961 C CA . LYS A 1 248 ? 29.315 -24.017 -34.862 1.00 66.81 248 LYS A CA 1
ATOM 1962 C C . LYS A 1 248 ? 30.106 -24.905 -33.904 1.00 66.81 248 LYS A C 1
ATOM 1964 O O . LYS A 1 248 ? 29.546 -25.345 -32.898 1.00 66.81 248 LYS A O 1
ATOM 1969 N N . VAL A 1 249 ? 31.401 -25.107 -34.148 1.00 62.25 249 VAL A N 1
ATOM 1970 C CA . VAL A 1 249 ? 32.267 -25.931 -33.284 1.00 62.25 249 VAL A CA 1
ATOM 1971 C C . VAL A 1 249 ? 32.382 -25.337 -31.875 1.00 62.25 249 VAL A C 1
ATOM 1973 O O . VAL A 1 249 ? 32.301 -26.073 -30.887 1.00 62.25 249 VAL A O 1
ATOM 1976 N N . LEU A 1 250 ? 32.471 -24.008 -31.751 1.00 62.53 250 LEU A N 1
ATOM 1977 C CA . LEU A 1 250 ? 32.505 -23.335 -30.448 1.00 62.53 250 LEU A CA 1
ATOM 1978 C C . LEU A 1 250 ? 31.173 -23.444 -29.688 1.00 62.53 250 LEU A C 1
ATOM 1980 O O . LEU A 1 250 ? 31.185 -23.621 -28.467 1.00 62.53 250 LEU A O 1
ATOM 1984 N N . SER A 1 251 ? 30.028 -23.412 -30.379 1.00 66.31 251 SER A N 1
ATOM 1985 C CA . SER A 1 251 ? 28.716 -23.597 -29.735 1.00 66.31 251 SER A CA 1
ATOM 1986 C C . SER A 1 251 ? 28.505 -25.023 -29.203 1.00 66.31 251 SER A C 1
ATOM 1988 O O . SER A 1 251 ? 28.018 -25.194 -28.083 1.00 66.31 251 SER A O 1
ATOM 1990 N N . VAL A 1 252 ? 28.966 -26.046 -29.933 1.00 70.69 252 VAL A N 1
ATOM 1991 C CA . VAL A 1 252 ? 28.877 -27.458 -29.514 1.00 70.69 252 VAL A CA 1
ATOM 1992 C C . VAL A 1 252 ? 29.820 -27.748 -28.342 1.00 70.69 252 VAL A C 1
ATOM 1994 O O . VAL A 1 252 ? 29.443 -28.416 -27.374 1.00 70.69 252 VAL A O 1
ATOM 1997 N N . ARG A 1 253 ? 31.038 -27.192 -28.358 1.00 60.06 253 ARG A N 1
ATOM 1998 C CA . ARG A 1 253 ? 31.988 -27.359 -27.246 1.00 60.06 253 ARG A CA 1
ATOM 1999 C C . ARG A 1 253 ? 31.487 -26.690 -25.959 1.00 60.06 253 ARG A C 1
ATOM 2001 O O . ARG A 1 253 ? 31.661 -27.254 -24.883 1.00 60.06 253 ARG A O 1
ATOM 2008 N N . ARG A 1 254 ? 30.785 -25.554 -26.075 1.00 60.09 254 ARG A N 1
ATOM 2009 C CA . ARG A 1 254 ? 30.169 -24.834 -24.945 1.00 60.09 254 ARG A CA 1
ATOM 2010 C C . ARG A 1 254 ? 28.956 -25.569 -24.354 1.00 60.09 254 ARG A C 1
ATOM 2012 O O . ARG A 1 254 ? 28.768 -25.552 -23.143 1.00 60.09 254 ARG A O 1
ATOM 2019 N N . GLN A 1 255 ? 28.165 -26.262 -25.177 1.00 62.44 255 GLN A N 1
ATOM 2020 C CA . GLN A 1 255 ? 27.046 -27.083 -24.689 1.00 62.44 255 GLN A CA 1
ATOM 2021 C C . GLN A 1 255 ? 27.519 -28.368 -23.989 1.00 62.44 255 GLN A C 1
ATOM 2023 O O . GLN A 1 255 ? 26.941 -28.774 -22.982 1.00 62.44 255 GLN A O 1
ATOM 2028 N N . THR A 1 256 ? 28.601 -28.986 -24.471 1.00 64.81 256 THR A N 1
ATOM 2029 C CA . THR A 1 256 ? 29.125 -30.233 -23.882 1.00 64.81 256 THR A CA 1
ATOM 2030 C C . THR A 1 256 ? 29.928 -30.034 -22.593 1.00 64.81 256 THR A C 1
ATOM 2032 O O . THR A 1 256 ? 30.019 -30.980 -21.810 1.00 64.81 256 THR A O 1
ATOM 2035 N N . SER A 1 257 ? 30.495 -28.846 -22.335 1.00 68.81 257 SER A N 1
ATOM 2036 C CA . SER A 1 257 ? 31.120 -28.548 -21.036 1.00 68.81 257 SER A CA 1
ATOM 2037 C C . SER A 1 257 ? 30.066 -28.303 -19.958 1.00 68.81 257 SER A C 1
ATOM 2039 O O . SER A 1 257 ? 30.145 -28.898 -18.890 1.00 68.81 257 SER A O 1
ATOM 2041 N N . PHE A 1 258 ? 29.016 -27.540 -20.279 1.00 68.75 258 PHE A N 1
ATOM 2042 C CA . PHE A 1 258 ? 27.939 -27.231 -19.336 1.00 68.75 258 PHE A CA 1
ATOM 2043 C C . PHE A 1 258 ? 27.164 -28.482 -18.889 1.00 68.75 258 PHE A C 1
ATOM 2045 O O . PHE A 1 258 ? 26.839 -28.626 -17.714 1.00 68.75 258 PHE A O 1
ATOM 2052 N N . ALA A 1 259 ? 26.929 -29.432 -19.802 1.00 67.44 259 ALA A N 1
ATOM 2053 C CA . ALA A 1 259 ? 26.305 -30.712 -19.460 1.00 67.44 259 ALA A CA 1
ATOM 2054 C C . ALA A 1 259 ? 27.169 -31.559 -18.502 1.00 67.44 259 ALA A C 1
ATOM 2056 O O . ALA A 1 259 ? 26.635 -32.217 -17.613 1.00 67.44 259 ALA A O 1
ATOM 2057 N N . ARG A 1 260 ? 28.500 -31.505 -18.645 1.00 70.00 260 ARG A N 1
ATOM 2058 C CA . ARG A 1 260 ? 29.441 -32.259 -17.800 1.00 70.00 260 ARG A CA 1
ATOM 2059 C C . ARG A 1 260 ? 29.545 -31.690 -16.383 1.00 70.00 260 ARG A C 1
ATOM 2061 O O . ARG A 1 260 ? 29.741 -32.448 -15.437 1.00 70.00 260 ARG A O 1
ATOM 2068 N N . ASP A 1 261 ? 29.396 -30.376 -16.240 1.00 73.50 261 ASP A N 1
ATOM 2069 C CA . ASP A 1 261 ? 29.437 -29.706 -14.937 1.00 73.50 261 ASP A CA 1
ATOM 2070 C C . ASP A 1 261 ? 28.125 -29.897 -14.155 1.00 73.50 261 ASP A C 1
ATOM 2072 O O . ASP A 1 261 ? 28.150 -30.091 -12.940 1.00 73.50 261 ASP A O 1
ATOM 2076 N N . LEU A 1 262 ? 26.981 -29.965 -14.849 1.00 70.56 262 LEU A N 1
ATOM 2077 C CA . LEU A 1 262 ? 25.688 -30.335 -14.255 1.00 70.56 262 LEU A CA 1
ATOM 2078 C C . LEU A 1 262 ? 25.663 -31.779 -13.733 1.00 70.56 262 LEU A C 1
ATOM 2080 O O . LEU A 1 262 ? 25.073 -32.044 -12.688 1.00 70.56 262 LEU A O 1
ATOM 2084 N N . GLU A 1 263 ? 26.327 -32.705 -14.426 1.00 76.75 263 GLU A N 1
ATOM 2085 C CA . GLU A 1 263 ? 26.417 -34.103 -13.992 1.00 76.75 263 GLU A CA 1
ATOM 2086 C C . GLU A 1 263 ? 27.314 -34.274 -12.754 1.00 76.75 263 GLU A C 1
ATOM 2088 O O . GLU A 1 263 ? 27.010 -35.093 -11.889 1.00 76.75 263 GLU A O 1
ATOM 2093 N N . LYS A 1 264 ? 28.354 -33.439 -12.601 1.00 73.69 264 LYS A N 1
ATOM 2094 C CA . LYS A 1 264 ? 29.173 -33.395 -11.377 1.00 73.69 264 LYS A CA 1
ATOM 2095 C C . LYS A 1 264 ? 28.411 -32.848 -10.173 1.00 73.69 264 LYS A C 1
ATOM 2097 O O . LYS A 1 264 ? 28.514 -33.420 -9.096 1.00 73.69 264 LYS A O 1
ATOM 2102 N N . MET A 1 265 ? 27.598 -31.806 -10.354 1.00 63.34 265 MET A N 1
ATOM 2103 C CA . MET A 1 265 ? 26.811 -31.236 -9.250 1.00 63.34 265 MET A CA 1
ATOM 2104 C C . MET A 1 265 ? 25.717 -32.178 -8.726 1.00 63.34 265 MET A C 1
ATOM 2106 O O . MET A 1 265 ? 25.257 -32.006 -7.604 1.00 63.34 265 MET A O 1
ATOM 2110 N N . ASN A 1 266 ? 25.310 -33.183 -9.508 1.00 65.38 266 ASN A N 1
ATOM 2111 C CA . ASN A 1 266 ? 24.298 -34.159 -9.097 1.00 65.38 266 ASN A CA 1
ATOM 2112 C C . ASN A 1 266 ? 24.889 -35.415 -8.419 1.00 65.38 266 ASN A C 1
ATOM 2114 O O . ASN A 1 266 ? 24.131 -36.266 -7.960 1.00 65.38 266 ASN A O 1
ATOM 2118 N N . GLN A 1 267 ? 26.222 -35.558 -8.373 1.00 63.47 267 GLN A N 1
ATOM 2119 C CA . GLN A 1 267 ? 26.910 -36.686 -7.721 1.00 63.47 267 GLN A CA 1
ATOM 2120 C C . GLN A 1 267 ? 27.426 -36.363 -6.311 1.00 63.47 267 GLN A C 1
ATOM 2122 O O . GLN A 1 267 ? 27.777 -37.284 -5.574 1.00 63.47 267 GLN A O 1
ATOM 2127 N N . ASP A 1 268 ? 27.410 -35.095 -5.904 1.00 54.16 268 ASP A N 1
ATOM 2128 C CA . ASP A 1 268 ? 27.803 -34.692 -4.557 1.00 54.16 268 ASP A CA 1
ATOM 2129 C C . ASP A 1 268 ? 26.595 -34.775 -3.608 1.00 54.16 268 ASP A C 1
ATOM 2131 O O . ASP A 1 268 ? 25.888 -33.802 -3.337 1.00 54.16 268 ASP A O 1
ATOM 2135 N N . GLU A 1 269 ? 26.338 -35.988 -3.114 1.00 56.88 269 GLU A N 1
ATOM 2136 C CA . GLU A 1 269 ? 25.406 -36.243 -2.013 1.00 56.88 269 GLU A CA 1
ATOM 2137 C C . GLU A 1 269 ? 25.883 -35.477 -0.756 1.00 56.88 269 GLU A C 1
ATOM 2139 O O . GLU A 1 269 ? 27.059 -35.574 -0.383 1.00 56.88 269 GLU A O 1
ATOM 2144 N N . PRO A 1 270 ? 25.024 -34.680 -0.090 1.00 55.12 270 PRO A N 1
ATOM 2145 C CA . PRO A 1 270 ? 25.460 -33.826 1.006 1.00 55.12 270 PRO A CA 1
ATOM 2146 C C . PRO A 1 270 ? 25.975 -34.665 2.189 1.00 55.12 270 PRO A C 1
ATOM 2148 O O . PRO A 1 270 ? 25.328 -35.638 2.587 1.00 55.12 270 PRO A O 1
ATOM 2151 N N . PRO A 1 271 ? 27.112 -34.287 2.805 1.00 51.09 271 PRO A N 1
ATOM 2152 C CA . PRO A 1 271 ? 27.669 -35.020 3.930 1.00 51.09 271 PRO A CA 1
ATOM 2153 C C . PRO A 1 271 ? 26.688 -35.027 5.108 1.00 51.09 271 PRO A C 1
ATOM 2155 O O . PRO A 1 271 ? 26.209 -33.984 5.552 1.00 51.09 271 PRO A O 1
ATOM 2158 N N . ASN A 1 272 ? 26.414 -36.242 5.589 1.00 52.06 272 ASN A N 1
ATOM 2159 C CA . ASN A 1 272 ? 25.613 -36.599 6.759 1.00 52.06 272 ASN A CA 1
ATOM 2160 C C . ASN A 1 272 ? 25.510 -35.488 7.819 1.00 52.06 272 ASN A C 1
ATOM 2162 O O . ASN A 1 272 ? 26.460 -35.232 8.562 1.00 52.06 272 ASN A O 1
ATOM 2166 N N . LEU A 1 273 ? 24.318 -34.894 7.948 1.00 53.22 273 LEU A N 1
ATOM 2167 C CA . LEU A 1 273 ? 23.981 -34.074 9.109 1.00 53.22 273 LEU A CA 1
ATOM 2168 C C . LEU A 1 273 ? 24.018 -34.935 10.388 1.00 53.22 273 LEU A C 1
ATOM 2170 O O . LEU A 1 273 ? 23.456 -36.037 10.402 1.00 53.22 273 LEU A O 1
ATOM 2174 N N . PRO A 1 274 ? 24.619 -34.441 11.485 1.00 48.31 274 PRO A N 1
ATOM 2175 C CA . PRO A 1 274 ? 24.604 -35.140 12.760 1.00 48.31 274 PRO A CA 1
ATOM 2176 C C . PRO A 1 274 ? 23.168 -35.253 13.283 1.00 48.31 274 PRO A C 1
ATOM 2178 O O . PRO A 1 274 ? 22.435 -34.266 13.383 1.00 48.31 274 PRO A O 1
ATOM 2181 N N . LYS A 1 275 ? 22.766 -36.484 13.621 1.00 44.44 275 LYS A N 1
ATOM 2182 C CA . LYS A 1 275 ? 21.505 -36.777 14.311 1.00 44.44 275 LYS A CA 1
ATOM 2183 C C . LYS A 1 275 ? 21.465 -35.998 15.625 1.00 44.44 275 LYS A C 1
ATOM 2185 O O . LYS A 1 275 ? 22.314 -36.202 16.487 1.00 44.44 275 LYS A O 1
ATOM 2190 N N . GLY A 1 276 ? 20.467 -35.125 15.749 1.00 40.84 276 GLY A N 1
ATOM 2191 C CA . GLY A 1 276 ? 20.209 -34.332 16.944 1.00 40.84 276 GLY A CA 1
ATOM 2192 C C . GLY A 1 276 ? 20.030 -35.211 18.179 1.00 40.84 276 GLY A C 1
ATOM 2193 O O . GLY A 1 276 ? 19.184 -36.104 18.217 1.00 40.84 276 GLY A O 1
ATOM 2194 N N . GLU A 1 277 ? 20.858 -34.934 19.175 1.00 42.28 277 GLU A N 1
ATOM 2195 C CA . GLU A 1 277 ? 20.837 -35.528 20.500 1.00 42.28 277 GLU A CA 1
ATOM 2196 C C . GLU A 1 277 ? 19.639 -34.972 21.287 1.00 42.28 277 GLU A C 1
ATOM 2198 O O . GLU A 1 277 ? 19.393 -33.765 21.336 1.00 42.28 277 GLU A O 1
ATOM 2203 N N . HIS A 1 278 ? 18.844 -35.870 21.868 1.00 45.75 278 HIS A N 1
ATOM 2204 C CA . HIS A 1 278 ? 17.692 -35.528 22.693 1.00 45.75 278 HIS A CA 1
ATOM 2205 C C . HIS A 1 278 ? 18.141 -34.789 23.963 1.00 45.75 278 HIS A C 1
ATOM 2207 O O . HIS A 1 278 ? 18.618 -35.408 24.912 1.00 45.75 278 HIS A O 1
ATOM 2213 N N . VAL A 1 279 ? 17.918 -33.473 24.019 1.00 45.62 279 VAL A N 1
ATOM 2214 C CA . VAL A 1 279 ? 18.058 -32.696 25.258 1.00 45.62 279 VAL A CA 1
ATOM 2215 C C . VAL A 1 279 ? 16.897 -33.045 26.188 1.00 45.62 279 VAL A C 1
ATOM 2217 O O . VAL A 1 279 ? 15.734 -32.707 25.946 1.00 45.62 279 VAL A O 1
ATOM 2220 N N . THR A 1 280 ? 17.222 -33.778 27.248 1.00 46.53 280 THR A N 1
ATOM 2221 C CA . THR A 1 280 ? 16.308 -34.167 28.316 1.00 46.53 280 THR A CA 1
ATOM 2222 C C . THR A 1 280 ? 16.012 -33.009 29.272 1.00 46.53 280 THR A C 1
ATOM 2224 O O . THR A 1 280 ? 16.759 -32.050 29.450 1.00 46.53 280 THR A O 1
ATOM 2227 N N . LYS A 1 281 ? 14.834 -33.126 29.878 1.00 47.06 281 LYS A N 1
ATOM 2228 C CA . LYS A 1 281 ? 14.008 -32.129 30.570 1.00 47.06 281 LYS A CA 1
ATOM 2229 C C . LYS A 1 281 ? 14.493 -31.717 31.978 1.00 47.06 281 LYS A C 1
ATOM 2231 O O . LYS A 1 281 ? 13.658 -31.494 32.845 1.00 47.06 281 LYS A O 1
ATOM 2236 N N . ALA A 1 282 ? 15.798 -31.631 32.236 1.00 47.03 282 ALA A N 1
ATOM 2237 C CA . ALA A 1 282 ? 16.333 -31.574 33.609 1.00 47.03 282 ALA A CA 1
ATOM 2238 C C . ALA A 1 282 ? 16.963 -30.232 34.047 1.00 47.03 282 ALA A C 1
ATOM 2240 O O . ALA A 1 282 ? 17.766 -30.207 34.977 1.00 47.03 282 ALA A O 1
ATOM 2241 N N . HIS A 1 283 ? 16.620 -29.102 33.419 1.00 42.22 283 HIS A N 1
ATOM 2242 C CA . HIS A 1 283 ? 17.208 -27.807 33.797 1.00 42.22 283 HIS A CA 1
ATOM 2243 C C . HIS A 1 283 ? 16.182 -26.671 33.902 1.00 42.22 283 HIS A C 1
ATOM 2245 O O . HIS A 1 283 ? 16.343 -25.608 33.308 1.00 42.22 283 HIS A O 1
ATOM 2251 N N . ARG A 1 284 ? 15.089 -26.915 34.641 1.00 41.12 284 ARG A N 1
ATOM 2252 C CA . ARG A 1 284 ? 14.060 -25.897 34.923 1.00 41.12 284 ARG A CA 1
ATOM 2253 C C . ARG A 1 284 ? 13.856 -25.565 36.408 1.00 41.12 284 ARG A C 1
ATOM 2255 O O . ARG A 1 284 ? 13.094 -24.652 36.693 1.00 41.12 284 ARG A O 1
ATOM 2262 N N . ASP A 1 285 ? 14.593 -26.195 37.324 1.00 44.31 285 ASP A N 1
ATOM 2263 C CA . ASP A 1 285 ? 14.266 -26.142 38.760 1.00 44.31 285 ASP A CA 1
ATOM 2264 C C . ASP A 1 285 ? 15.321 -25.448 39.643 1.00 44.31 285 ASP A C 1
ATOM 2266 O O . ASP A 1 285 ? 15.412 -25.744 40.828 1.00 44.31 285 ASP A O 1
ATOM 2270 N N . SER A 1 286 ? 16.141 -24.527 39.116 1.00 46.12 286 SER A N 1
ATOM 2271 C CA . SER A 1 286 ? 17.234 -23.938 39.920 1.00 46.12 286 S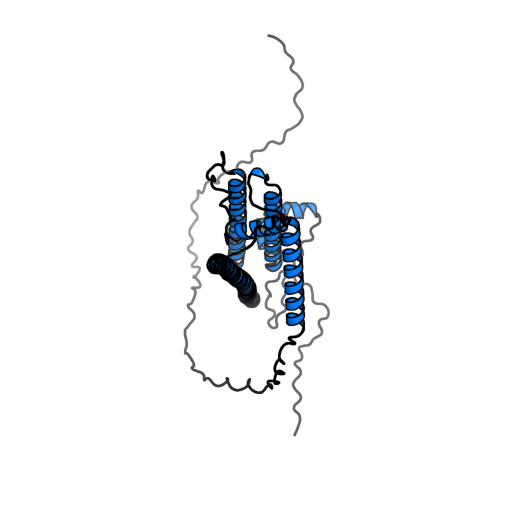ER A CA 1
ATOM 2272 C C . SER A 1 286 ? 17.329 -22.409 39.932 1.00 46.12 286 SER A C 1
ATOM 2274 O O . SER A 1 286 ? 18.407 -21.870 40.176 1.00 46.12 286 SER A O 1
ATOM 2276 N N . LEU A 1 287 ? 16.219 -21.698 39.724 1.00 47.44 287 LEU A N 1
ATOM 2277 C CA . LEU A 1 287 ? 16.147 -20.247 39.941 1.00 47.44 287 LEU A CA 1
ATOM 2278 C C . LEU A 1 287 ? 14.891 -19.881 40.736 1.00 47.44 287 LEU A C 1
ATOM 2280 O O . LEU A 1 287 ? 14.013 -19.181 40.246 1.00 47.44 287 LEU A O 1
ATOM 2284 N N . ASP A 1 288 ? 14.816 -20.367 41.972 1.00 48.22 288 ASP A N 1
ATOM 2285 C CA . ASP A 1 288 ? 13.901 -19.817 42.968 1.00 48.22 288 ASP A CA 1
ATOM 2286 C C . ASP A 1 288 ? 14.583 -19.847 44.339 1.00 48.22 288 ASP A C 1
ATOM 2288 O O . ASP A 1 288 ? 14.594 -20.876 44.998 1.00 48.22 288 ASP A O 1
ATOM 2292 N N . HIS A 1 289 ? 15.262 -18.751 44.698 1.00 48.59 289 HIS A N 1
ATOM 2293 C CA . HIS A 1 289 ? 15.556 -18.333 46.076 1.00 48.59 289 HIS A CA 1
ATOM 2294 C C . HIS A 1 289 ? 16.224 -16.950 46.066 1.00 48.59 289 HIS A C 1
ATOM 2296 O O . HIS A 1 289 ? 17.446 -16.815 46.080 1.00 48.59 289 HIS A O 1
ATOM 2302 N N . GLY A 1 290 ? 15.395 -15.906 46.078 1.00 37.59 290 GLY A N 1
ATOM 2303 C CA . GLY A 1 290 ? 15.800 -14.534 46.369 1.00 37.59 290 GLY A CA 1
ATOM 2304 C C . GLY A 1 290 ? 14.818 -13.913 47.354 1.00 37.59 290 GLY A C 1
ATOM 2305 O O . GLY A 1 290 ? 13.752 -13.460 46.957 1.00 37.59 290 GLY A O 1
ATOM 2306 N N . LYS A 1 291 ? 15.181 -13.947 48.642 1.00 39.53 291 LYS A N 1
ATOM 2307 C CA . LYS A 1 291 ? 14.587 -13.176 49.751 1.00 39.53 291 LYS A CA 1
ATOM 2308 C C . LYS A 1 291 ? 14.348 -11.731 49.262 1.00 39.53 291 LYS A C 1
ATOM 2310 O O . LYS A 1 291 ? 15.245 -11.151 48.672 1.00 39.53 291 LYS A O 1
ATOM 2315 N N . GLY A 1 292 ? 13.164 -11.138 49.375 1.00 39.44 292 GLY A N 1
ATOM 2316 C CA . GLY A 1 292 ? 12.475 -10.911 50.639 1.00 39.44 292 GLY A CA 1
ATOM 2317 C C . GLY A 1 292 ? 13.061 -9.701 51.377 1.00 39.44 292 GLY A C 1
ATOM 2318 O O . GLY A 1 292 ? 13.337 -9.824 52.564 1.00 39.44 292 GLY A O 1
ATOM 2319 N N . GLU A 1 293 ? 13.300 -8.579 50.685 1.00 42.00 293 GLU A N 1
ATOM 2320 C CA . GLU A 1 293 ? 13.448 -7.265 51.324 1.00 42.00 293 GLU A CA 1
ATOM 2321 C C . GLU A 1 293 ? 12.087 -6.570 51.328 1.00 42.00 293 GLU A C 1
ATOM 2323 O O . GLU A 1 293 ? 11.481 -6.278 50.297 1.00 42.00 293 GLU A O 1
ATOM 2328 N N . GLN A 1 294 ? 11.594 -6.406 52.546 1.00 46.34 294 GLN A N 1
ATOM 2329 C CA . GLN A 1 294 ? 10.380 -5.721 52.928 1.00 46.34 294 GLN A CA 1
ATOM 2330 C C . GLN A 1 294 ? 10.676 -4.219 52.856 1.00 46.34 294 GLN A C 1
ATOM 2332 O O . GLN A 1 294 ? 11.428 -3.705 53.679 1.00 46.34 294 GLN A O 1
ATOM 2337 N N . LEU A 1 295 ? 10.163 -3.549 51.819 1.00 47.12 295 LEU A N 1
ATOM 2338 C CA . LEU A 1 295 ? 10.164 -2.091 51.740 1.00 47.12 295 LEU A CA 1
ATOM 2339 C C . LEU A 1 295 ? 8.940 -1.584 52.505 1.00 47.12 295 LEU A C 1
ATOM 2341 O O . LEU A 1 295 ? 7.805 -1.920 52.154 1.00 47.12 295 LEU A O 1
ATOM 2345 N N . ASP A 1 296 ? 9.210 -0.839 53.569 1.00 44.50 296 ASP A N 1
ATOM 2346 C CA . ASP A 1 296 ? 8.225 -0.211 54.437 1.00 44.50 296 ASP A CA 1
ATOM 2347 C C . ASP A 1 296 ? 7.426 0.886 53.715 1.00 44.50 296 ASP A C 1
ATOM 2349 O O . ASP A 1 296 ? 7.927 1.563 52.819 1.00 44.50 296 ASP A O 1
ATOM 2353 N N . ASP A 1 297 ? 6.169 1.002 54.149 1.00 53.12 297 ASP A N 1
ATOM 2354 C CA . ASP A 1 297 ? 5.226 2.120 54.049 1.00 53.12 297 ASP A CA 1
ATOM 2355 C C . ASP A 1 297 ? 5.638 3.339 53.205 1.00 53.12 297 ASP A C 1
ATOM 2357 O O . ASP A 1 297 ? 6.236 4.288 53.707 1.00 53.12 297 ASP A O 1
ATOM 2361 N N . ASP A 1 298 ? 5.122 3.397 51.974 1.00 43.56 298 ASP A N 1
ATOM 2362 C CA . ASP A 1 298 ? 4.833 4.663 51.304 1.00 43.56 298 ASP A CA 1
ATOM 2363 C C . ASP A 1 298 ? 3.331 4.765 51.030 1.00 43.56 298 ASP A C 1
ATOM 2365 O O . ASP A 1 298 ? 2.727 4.071 50.207 1.00 43.56 298 ASP A O 1
ATOM 2369 N N . THR A 1 299 ? 2.732 5.662 51.803 1.00 58.84 299 THR A N 1
ATOM 2370 C CA . THR A 1 299 ? 1.342 6.098 51.738 1.00 58.84 299 THR A CA 1
ATOM 2371 C C . THR A 1 299 ? 1.012 6.575 50.317 1.00 58.84 299 THR A C 1
ATOM 2373 O O . THR A 1 299 ? 1.725 7.430 49.787 1.00 58.84 299 THR A O 1
ATOM 2376 N N . PRO A 1 300 ? -0.063 6.088 49.668 1.00 55.19 300 PRO A N 1
ATOM 2377 C CA . PRO A 1 300 ? -0.484 6.648 48.391 1.00 55.19 300 PRO A CA 1
ATOM 2378 C C . PRO A 1 300 ? -0.896 8.115 48.592 1.00 55.19 300 PRO A C 1
ATOM 2380 O O . PRO A 1 300 ? -1.591 8.411 49.567 1.00 55.19 300 PRO A O 1
ATOM 2383 N N . PRO A 1 301 ? -0.508 9.044 47.696 1.00 46.56 301 PRO A N 1
ATOM 2384 C CA . PRO A 1 301 ? -0.936 10.428 47.806 1.00 46.56 301 PRO A CA 1
ATOM 2385 C C . PRO A 1 301 ? -2.465 10.490 47.753 1.00 46.56 301 PRO A C 1
ATOM 2387 O O . PRO A 1 301 ? -3.094 10.037 46.793 1.00 46.56 301 PRO A O 1
ATOM 2390 N N . ASP A 1 302 ? -3.036 11.023 48.832 1.00 53.97 302 ASP A N 1
ATOM 2391 C CA . ASP A 1 302 ? -4.440 11.379 48.971 1.00 53.97 302 ASP A CA 1
ATOM 2392 C C . ASP A 1 302 ? -4.787 12.399 47.882 1.00 53.97 302 ASP A C 1
ATOM 2394 O O . ASP A 1 302 ? -4.428 13.577 47.948 1.00 53.97 302 ASP A O 1
ATOM 2398 N N . TRP A 1 303 ? -5.442 11.926 46.821 1.00 51.34 303 TRP A N 1
ATOM 2399 C CA . TRP A 1 303 ? -6.063 12.795 45.833 1.00 51.34 303 TRP A CA 1
ATOM 2400 C C . TRP A 1 303 ? -7.291 13.407 46.485 1.00 51.34 303 TRP A C 1
ATOM 2402 O O . TRP A 1 303 ? -8.392 12.860 46.394 1.00 51.34 303 TRP A O 1
ATOM 2412 N N . GLY A 1 304 ? -7.031 14.526 47.164 1.00 40.19 304 GLY A N 1
ATOM 2413 C CA . GLY A 1 304 ? -7.960 15.345 47.918 1.00 40.19 304 GLY A CA 1
ATOM 2414 C C . GLY A 1 304 ? -9.403 15.184 47.468 1.00 40.19 304 GLY A C 1
ATOM 2415 O O . GLY A 1 304 ? -9.832 15.690 46.428 1.00 40.19 304 GLY A O 1
ATOM 2416 N N . ARG A 1 305 ? -10.165 14.505 48.321 1.00 41.91 305 ARG A N 1
ATOM 2417 C CA . ARG A 1 305 ? -11.609 14.656 48.415 1.00 41.91 305 ARG A CA 1
ATOM 2418 C C . ARG A 1 305 ? -11.865 16.115 48.795 1.00 41.91 305 ARG A C 1
ATOM 2420 O O . ARG A 1 305 ? -11.889 16.453 49.973 1.00 41.91 305 ARG A O 1
ATOM 2427 N N . GLY A 1 306 ? -11.992 16.970 47.781 1.00 39.97 306 GLY A N 1
ATOM 2428 C CA . GLY A 1 306 ? -12.417 18.353 47.942 1.00 39.97 306 GLY A CA 1
ATOM 2429 C C . GLY A 1 306 ? -13.710 18.373 48.742 1.00 39.97 306 GLY A C 1
ATOM 2430 O O . GLY A 1 306 ? -14.720 17.804 48.319 1.00 39.97 306 GLY A O 1
ATOM 2431 N N . SER A 1 307 ? -13.637 18.968 49.929 1.00 42.59 307 SER A N 1
ATOM 2432 C CA . SER A 1 307 ? -14.798 19.381 50.691 1.00 42.59 307 SER A CA 1
ATOM 2433 C C . SER A 1 307 ? -15.626 20.290 49.795 1.00 42.59 307 SER A C 1
ATOM 2435 O O . SER A 1 307 ? -15.180 21.338 49.335 1.00 42.59 307 SER A O 1
ATOM 2437 N N . THR A 1 308 ? -16.838 19.849 49.491 1.00 44.81 308 THR A N 1
ATOM 2438 C CA . THR A 1 308 ? -17.901 20.731 49.034 1.00 44.81 308 THR A CA 1
ATOM 2439 C C . THR A 1 308 ? -18.305 21.582 50.228 1.00 44.81 308 THR A C 1
ATOM 2441 O O . THR A 1 308 ? -19.243 21.236 50.942 1.00 44.81 308 THR A O 1
ATOM 2444 N N . ASP A 1 309 ? -17.558 22.652 50.472 1.00 44.84 309 ASP A N 1
ATOM 2445 C CA . ASP A 1 309 ? -18.102 23.787 51.196 1.00 44.84 309 ASP A CA 1
ATOM 2446 C C . ASP A 1 309 ? -19.007 24.525 50.206 1.00 44.84 309 ASP A C 1
ATOM 2448 O O . ASP A 1 309 ? -18.567 25.045 49.178 1.00 44.84 309 ASP A O 1
ATOM 2452 N N . GLU A 1 310 ? -20.309 24.452 50.479 1.00 48.06 310 GLU A N 1
ATOM 2453 C CA . GLU A 1 310 ? -21.360 25.241 49.847 1.00 48.06 310 GLU A CA 1
ATOM 2454 C C . GLU A 1 310 ? -21.071 26.733 50.056 1.00 48.06 310 GLU A C 1
ATOM 2456 O O . GLU A 1 310 ? -21.566 27.363 50.991 1.00 48.06 310 GLU A O 1
ATOM 2461 N N . GLU A 1 311 ? -20.280 27.326 49.164 1.00 43.22 311 GLU A N 1
ATOM 2462 C CA . GLU A 1 311 ? -20.285 28.769 48.982 1.00 43.22 311 GLU A CA 1
ATOM 2463 C C . GLU A 1 311 ? -21.462 29.128 48.071 1.00 43.22 311 GLU A C 1
ATOM 2465 O O . GLU A 1 311 ? -21.480 28.884 46.862 1.00 43.22 311 GLU A O 1
ATOM 2470 N N . ASN A 1 312 ? -22.492 29.664 48.716 1.00 47.66 312 ASN A N 1
ATOM 2471 C CA . ASN A 1 312 ? -23.702 30.221 48.137 1.00 47.66 312 ASN A CA 1
ATOM 2472 C C . ASN A 1 312 ? -23.356 31.454 47.279 1.00 47.66 312 ASN A C 1
ATOM 2474 O O . ASN A 1 312 ? -23.512 32.595 47.712 1.00 47.66 312 ASN A O 1
ATOM 2478 N N . VAL A 1 313 ? -22.847 31.224 46.068 1.00 47.22 313 VAL A N 1
ATOM 2479 C CA . VAL A 1 313 ? -22.614 32.268 45.066 1.00 47.22 313 VAL A CA 1
ATOM 2480 C C . VAL A 1 313 ? -23.844 32.346 44.166 1.00 47.22 313 VAL A C 1
ATOM 2482 O O . VAL A 1 313 ? -24.094 31.473 43.334 1.00 47.22 313 VAL A O 1
ATOM 2485 N N . GLN A 1 314 ? -24.626 33.412 44.348 1.00 52.75 314 GLN A N 1
ATOM 2486 C CA . GLN A 1 314 ? -25.693 33.795 43.426 1.00 52.75 314 GLN A CA 1
ATOM 2487 C C . GLN A 1 314 ? -25.131 33.929 42.000 1.00 52.75 314 GLN A C 1
ATOM 2489 O O . GLN A 1 314 ? -24.119 34.610 41.808 1.00 52.75 314 GLN A O 1
ATOM 2494 N N . PRO A 1 315 ? -25.768 33.321 40.985 1.00 54.44 315 PRO A N 1
ATOM 2495 C CA . PRO A 1 315 ? -25.341 33.505 39.610 1.00 54.44 315 PRO A CA 1
ATOM 2496 C C . PRO A 1 315 ? -25.597 34.958 39.175 1.00 54.44 315 PRO A C 1
ATOM 2498 O O . PRO A 1 315 ? -26.651 35.514 39.489 1.00 54.44 315 PRO A O 1
ATOM 2501 N N . PRO A 1 316 ? -24.667 35.585 38.435 1.00 48.62 316 PRO A N 1
ATOM 2502 C CA . PRO A 1 316 ? -24.916 36.882 37.831 1.00 48.62 316 PRO A CA 1
ATOM 2503 C C . PRO A 1 316 ? -25.990 36.756 36.744 1.00 48.62 316 PRO A C 1
ATOM 2505 O O . PRO A 1 316 ? -25.817 36.062 35.737 1.00 48.62 316 PRO A O 1
ATOM 2508 N N . ASP A 1 317 ? -27.091 37.476 36.942 1.00 55.31 317 ASP A N 1
ATOM 2509 C CA . ASP A 1 317 ? -28.080 37.785 35.918 1.00 55.31 317 ASP A CA 1
ATOM 2510 C C . ASP A 1 317 ? -27.395 38.539 34.771 1.00 55.31 317 ASP A C 1
ATOM 2512 O O . ASP A 1 317 ? -27.163 39.741 34.873 1.00 55.31 317 ASP A O 1
ATOM 2516 N N . SER A 1 318 ? -27.016 37.833 33.700 1.00 61.09 318 SER A N 1
ATOM 2517 C CA . SER A 1 318 ? -26.957 38.310 32.300 1.00 61.09 318 SER A CA 1
ATOM 2518 C C . SER A 1 318 ? -25.912 37.561 31.464 1.00 61.09 318 SER A C 1
ATOM 2520 O O . SER A 1 318 ? -24.902 38.116 31.037 1.00 61.09 318 SER A O 1
ATOM 2522 N N . VAL A 1 319 ? -26.198 36.310 31.095 1.00 44.34 319 VAL A N 1
ATOM 2523 C CA . VAL A 1 319 ? -25.576 35.723 29.896 1.00 44.34 319 VAL A CA 1
ATOM 2524 C C . VAL A 1 319 ? -26.643 35.558 28.827 1.00 44.34 319 VAL A C 1
ATOM 2526 O O . VAL A 1 319 ? -27.494 34.674 28.846 1.00 44.34 319 VAL A O 1
ATOM 2529 N N . ARG A 1 320 ? -26.585 36.522 27.912 1.00 46.56 320 ARG A N 1
ATOM 2530 C CA . ARG A 1 320 ? -27.361 36.674 26.690 1.00 46.56 320 ARG A CA 1
ATOM 2531 C C . ARG A 1 320 ? -27.248 35.389 25.858 1.00 46.56 320 ARG A C 1
ATOM 2533 O O . ARG A 1 320 ? -26.164 35.045 25.392 1.00 46.56 320 ARG A O 1
ATOM 2540 N N . ALA A 1 321 ? -28.365 34.685 25.692 1.00 46.59 321 ALA A N 1
ATOM 2541 C CA . ALA A 1 321 ? -28.466 33.540 24.800 1.00 46.59 321 ALA A CA 1
ATOM 2542 C C . ALA A 1 321 ? -28.107 33.963 23.366 1.00 46.59 321 ALA A C 1
ATOM 2544 O O . ALA A 1 321 ? -28.656 34.932 22.838 1.00 46.59 321 ALA A O 1
ATOM 2545 N N . TRP A 1 322 ? -27.178 33.238 22.746 1.00 43.56 322 TRP A N 1
ATOM 2546 C CA . TRP A 1 322 ? -26.895 33.347 21.319 1.00 43.56 322 TRP A CA 1
ATOM 2547 C C . TRP A 1 322 ? -28.002 32.618 20.543 1.00 43.56 322 TRP A C 1
ATOM 2549 O O . TRP A 1 322 ? -28.194 31.421 20.772 1.00 43.56 322 TRP A O 1
ATOM 2559 N N . PRO A 1 323 ? -28.742 33.291 19.643 1.00 52.09 323 PRO A N 1
ATOM 2560 C CA . PRO A 1 323 ? -29.745 32.631 18.827 1.00 52.09 323 PRO A CA 1
ATOM 2561 C C . PRO A 1 323 ? -29.033 31.897 17.689 1.00 52.09 323 PRO A C 1
ATOM 2563 O O . PRO A 1 323 ? -28.523 32.516 16.756 1.00 52.09 323 PRO A O 1
ATOM 2566 N N . TRP A 1 324 ? -28.996 30.568 17.754 1.00 52.16 324 TRP A N 1
ATOM 2567 C CA . TRP A 1 324 ? -28.776 29.772 16.552 1.00 52.16 324 TRP A CA 1
ATOM 2568 C C . TRP A 1 324 ? -30.023 29.910 15.685 1.00 52.16 324 TRP A C 1
ATOM 2570 O O . TRP A 1 324 ? -31.109 29.474 16.058 1.00 52.16 324 TRP A O 1
ATOM 2580 N N . GLY A 1 325 ? -29.856 30.610 14.565 1.00 43.41 325 GLY A N 1
ATOM 2581 C CA . GLY A 1 325 ? -30.906 30.883 13.603 1.00 43.41 325 GLY A CA 1
ATOM 2582 C C . GLY A 1 325 ? -31.474 29.599 13.009 1.00 43.41 325 GLY A C 1
ATOM 2583 O O . GLY A 1 325 ? -30.800 28.884 12.269 1.00 43.41 325 GLY A O 1
ATOM 2584 N N . GLU A 1 326 ? -32.752 29.364 13.282 1.00 45.25 326 GLU A N 1
ATOM 2585 C CA . GLU A 1 326 ? -33.627 28.582 12.422 1.00 45.25 326 GLU A CA 1
ATOM 2586 C C . GLU A 1 326 ? -33.893 29.395 11.147 1.00 45.25 326 GLU A C 1
ATOM 2588 O O . GLU A 1 326 ? -34.809 30.214 11.075 1.00 45.25 326 GLU A O 1
ATOM 2593 N N . ALA A 1 327 ? -33.074 29.188 10.117 1.00 46.34 327 ALA A N 1
ATOM 2594 C CA . ALA A 1 327 ? -33.439 29.573 8.762 1.00 46.34 327 ALA A CA 1
ATOM 2595 C C . ALA A 1 327 ? -34.386 28.503 8.205 1.00 46.34 327 ALA A C 1
ATOM 2597 O O . ALA A 1 327 ? -33.968 27.473 7.675 1.00 46.34 327 ALA A O 1
ATOM 2598 N N . GLY A 1 328 ? -35.685 28.734 8.383 1.00 46.97 328 GLY A N 1
ATOM 2599 C CA . GLY A 1 328 ? -36.725 27.987 7.696 1.00 46.97 328 GLY A CA 1
ATOM 2600 C C . GLY A 1 328 ? -36.772 28.310 6.202 1.00 46.97 328 GLY A C 1
ATOM 2601 O O . GLY A 1 328 ? -36.399 29.393 5.763 1.00 46.97 328 GLY A O 1
ATOM 2602 N N . THR A 1 329 ? -37.300 27.373 5.421 1.00 48.09 329 THR A N 1
ATOM 2603 C CA . THR A 1 329 ? -38.228 27.663 4.315 1.00 48.09 329 THR A CA 1
ATOM 2604 C C . THR A 1 329 ? -38.936 26.365 3.930 1.00 48.09 329 THR A C 1
ATOM 2606 O O . THR A 1 329 ? -38.481 25.580 3.105 1.00 48.09 329 THR A O 1
ATOM 2609 N N . LYS A 1 330 ? -40.089 26.124 4.563 1.00 44.16 330 LYS A N 1
ATOM 2610 C CA . LYS A 1 330 ? -41.132 25.279 3.977 1.00 44.16 330 LYS A CA 1
ATOM 2611 C C . LYS A 1 330 ? -41.779 26.104 2.867 1.00 44.16 330 LYS A C 1
ATOM 2613 O O . LYS A 1 330 ? -42.455 27.088 3.154 1.00 44.16 330 LYS A O 1
ATOM 2618 N N . ALA A 1 331 ? -41.534 25.726 1.619 1.00 45.47 331 ALA A N 1
ATOM 2619 C CA . ALA A 1 331 ? -42.255 26.264 0.478 1.00 45.47 331 ALA A CA 1
ATOM 2620 C C . ALA A 1 331 ? -43.712 25.778 0.535 1.00 45.47 331 ALA A C 1
ATOM 2622 O O . ALA A 1 331 ? -43.976 24.576 0.537 1.00 45.47 331 ALA A O 1
ATOM 2623 N N . ASN A 1 332 ? -44.639 26.729 0.623 1.00 50.59 332 ASN A N 1
ATOM 2624 C CA . ASN A 1 332 ? -46.073 26.521 0.474 1.00 50.59 332 ASN A CA 1
ATOM 2625 C C . ASN A 1 332 ? -46.418 26.614 -1.029 1.00 50.59 332 ASN A C 1
ATOM 2627 O O . ASN A 1 332 ? -46.160 27.665 -1.620 1.00 50.59 332 ASN A O 1
ATOM 2631 N N . PRO A 1 333 ? -46.947 25.563 -1.680 1.00 49.75 333 PRO A N 1
ATOM 2632 C CA . PRO A 1 333 ? -47.180 25.546 -3.120 1.00 49.75 333 PRO A CA 1
ATOM 2633 C C . PRO A 1 333 ? -48.591 26.033 -3.476 1.00 49.75 333 PRO A C 1
ATOM 2635 O O . PRO A 1 333 ? -49.327 25.335 -4.155 1.00 49.75 333 PRO A O 1
ATOM 2638 N N . GLU A 1 334 ? -48.991 27.224 -3.041 1.00 53.38 334 GLU A N 1
ATOM 2639 C CA . GLU A 1 334 ? -50.266 27.823 -3.457 1.00 53.38 334 GLU A CA 1
ATOM 2640 C C . GLU A 1 334 ? -50.139 29.344 -3.459 1.00 53.38 334 GLU A C 1
ATOM 2642 O O . GLU A 1 334 ? -50.388 29.972 -2.438 1.00 53.38 334 GLU A O 1
ATOM 2647 N N . THR A 1 335 ? -49.673 29.933 -4.571 1.00 57.38 335 THR A N 1
ATOM 2648 C CA . THR A 1 335 ? -49.956 31.318 -5.038 1.00 57.38 335 THR A CA 1
ATOM 2649 C C . THR A 1 335 ? -48.965 31.747 -6.128 1.00 57.38 335 THR A C 1
ATOM 2651 O O . THR A 1 335 ? -48.126 32.609 -5.924 1.00 57.38 335 THR A O 1
ATOM 2654 N N . MET A 1 336 ? -49.072 31.185 -7.334 1.00 46.59 336 MET A N 1
ATOM 2655 C CA . MET A 1 336 ? -48.662 31.903 -8.553 1.00 46.59 336 MET A CA 1
ATOM 2656 C C . MET A 1 336 ? -49.611 31.533 -9.696 1.00 46.59 336 MET A C 1
ATOM 2658 O O . MET A 1 336 ? -49.322 30.725 -10.573 1.00 46.59 336 MET A O 1
ATOM 2662 N N . LYS A 1 337 ? -50.800 32.135 -9.642 1.00 49.00 337 LYS A N 1
ATOM 2663 C CA . LYS A 1 337 ? -51.619 32.438 -10.815 1.00 49.00 337 LYS A CA 1
ATOM 2664 C C . LYS A 1 337 ? -51.629 33.957 -10.966 1.00 49.00 337 LYS A C 1
ATOM 2666 O O . LYS A 1 337 ? -51.799 34.654 -9.974 1.00 49.00 337 LYS A O 1
ATOM 2671 N N . ALA A 1 338 ? -51.568 34.387 -12.223 1.00 49.28 338 ALA A N 1
ATOM 2672 C CA . ALA A 1 338 ? -51.862 35.724 -12.738 1.00 49.28 338 ALA A CA 1
ATOM 2673 C C . ALA A 1 338 ? -50.735 36.771 -12.678 1.00 49.28 338 ALA A C 1
ATOM 2675 O O . ALA A 1 338 ? -50.496 37.377 -11.643 1.00 49.28 338 ALA A O 1
ATOM 2676 N N . GLN A 1 339 ? -50.127 36.997 -13.851 1.00 47.34 339 GLN A N 1
ATOM 2677 C CA . GLN A 1 339 ? -49.821 38.281 -14.523 1.00 47.34 339 GLN A CA 1
ATOM 2678 C C . GLN A 1 339 ? -48.671 37.993 -15.512 1.00 47.34 339 GLN A C 1
ATOM 2680 O O . GLN A 1 339 ? -47.600 37.585 -15.091 1.00 47.34 339 GLN A O 1
ATOM 2685 N N . GLY A 1 340 ? -48.804 38.044 -16.840 1.00 44.75 340 GLY A N 1
ATOM 2686 C CA . GLY A 1 340 ? -49.772 38.758 -17.670 1.00 44.75 340 GLY A CA 1
ATOM 2687 C C . GLY A 1 340 ? -49.365 40.226 -17.807 1.00 44.75 340 GLY A C 1
ATOM 2688 O O . GLY A 1 340 ? -49.684 41.006 -16.918 1.00 44.75 340 GLY A O 1
ATOM 2689 N N . GLY A 1 341 ? -48.682 40.567 -18.905 1.00 44.38 341 GLY A N 1
ATOM 2690 C CA . GLY A 1 341 ? -48.333 41.936 -19.318 1.00 44.38 341 GLY A CA 1
ATOM 2691 C C . GLY A 1 341 ? -46.904 41.982 -19.871 1.00 44.38 341 GLY A C 1
ATOM 2692 O O . GLY A 1 341 ? -45.959 41.797 -19.117 1.00 44.38 341 GLY A O 1
ATOM 2693 N N . GLU A 1 342 ? -46.698 41.893 -21.185 1.00 47.81 342 GLU A N 1
ATOM 2694 C CA . GLU A 1 342 ? -46.787 42.975 -22.185 1.00 47.81 342 GLU A CA 1
ATOM 2695 C C . GLU A 1 342 ? -45.645 44.001 -22.132 1.00 47.81 342 GLU A C 1
ATOM 2697 O O . GLU A 1 342 ? -45.320 44.557 -21.089 1.00 47.81 342 GLU A O 1
ATOM 2702 N N . HIS A 1 343 ? -45.176 44.291 -23.350 1.00 43.66 343 HIS A N 1
ATOM 2703 C CA . HIS A 1 343 ? -44.417 45.447 -23.824 1.00 43.66 343 HIS A CA 1
ATOM 2704 C C . HIS A 1 343 ? -42.889 45.409 -23.791 1.00 43.66 343 HIS A C 1
ATOM 2706 O O . HIS A 1 343 ? -42.256 45.388 -22.738 1.00 43.66 343 HIS A O 1
ATOM 2712 N N . GLY A 1 344 ? -42.334 45.577 -24.998 1.00 48.78 344 GLY A N 1
ATOM 2713 C CA . GLY A 1 344 ? -41.089 46.298 -25.240 1.00 48.78 344 GLY A CA 1
ATOM 2714 C C . GLY A 1 344 ? -40.239 45.685 -26.322 1.00 48.78 344 GLY A C 1
ATOM 2715 O O . GLY A 1 344 ? -39.150 45.216 -25.941 1.00 48.78 344 GLY A O 1
#

Organism: Symbiodinium microadriaticum (NCBI:txid2951)

Foldseek 3Di:
DDDDDPDDDPPPDDPDCPDPDQFDQPDPVSDTPPDGPDDDDDPDPVVVVVVCVVCVPVVLLPDDPVVNVVVLVVVLVVLLLVQLVVQVPPDCLLVLVCPDSVSSSVVSCCLLVVVPPDGPPPSQDPDDPRPDRDVVVVVSSVVSNVVSVVSVVVVVVSVVVNVPPPPPPDPVVVVVVVVVVVCCCCVVVVVVVVVVVVVVVVVVVVVVVVVVVVVVVVVVVVVVVCVVPPPDDDDDDPDPDDVVVVVVVVVVVVVVVVVVVVVVVVPCDDPDDDDDDDDDDPPDPPPDDDDDDDDDDDDDPPPDPDPPPPPPDDDDPDDDDDDPDPPDDDDDPDDDDDDDDDDD